Protein AF-A0A6I1KLF7-F1 (afdb_monomer_lite)

Radius of gyration: 25.77 Å; chains: 1; bounding box: 54×62×72 Å

Foldseek 3Di:
DPPPDDDDDDPVLVVVVVVVVVVCCCQAEVVVLVVLVVPDDVVVVVVQCVVQAPPVLCVLQVVQVHDSCLQADGLVSCLSFVLNVNNLCLLLLHDPPRCLDVVNVCVVSSCSNPPVDDDPVRSVCSHVVRNVSSVSSVVVCVVVDSVPDDSVVSRVSSVVSVVVVSVVVVVVVVQVVVLQVVVVVVCVVCVVQFPDDDSFKTWGADPVRWIWIWGADPPARIWIWTDPDVVDIDTDDGDHD

pLDDT: mean 93.37, std 6.17, range [48.59, 98.75]

Structure (mmCIF, N/CA/C/O backbone):
data_AF-A0A6I1KLF7-F1
#
_entry.id   AF-A0A6I1KLF7-F1
#
loop_
_atom_site.group_PDB
_atom_site.id
_atom_site.type_symbol
_atom_site.label_atom_id
_atom_site.label_alt_id
_atom_site.label_comp_id
_atom_site.label_asym_id
_atom_site.label_entity_id
_atom_site.label_seq_id
_atom_site.pdbx_PDB_ins_code
_atom_site.Cartn_x
_atom_site.Cartn_y
_atom_site.Cartn_z
_atom_site.occupancy
_atom_site.B_iso_or_equiv
_atom_site.auth_seq_id
_atom_site.auth_comp_id
_atom_site.auth_asym_id
_atom_site.auth_atom_id
_atom_site.pdbx_PDB_model_num
ATOM 1 N N . MET A 1 1 ? -4.576 -40.870 34.943 1.00 48.59 1 MET A N 1
ATOM 2 C CA . MET A 1 1 ? -3.654 -39.881 34.343 1.00 48.59 1 MET A CA 1
ATOM 3 C C . MET A 1 1 ? -4.417 -39.164 33.241 1.00 48.59 1 MET A C 1
ATOM 5 O O . MET A 1 1 ? -4.951 -39.857 32.389 1.00 48.59 1 MET A O 1
ATOM 9 N N . LYS A 1 2 ? -4.572 -37.832 33.290 1.00 53.81 2 LYS A N 1
ATOM 10 C CA . LYS A 1 2 ? -5.105 -37.084 32.138 1.00 53.81 2 LYS A CA 1
ATOM 11 C C . LYS A 1 2 ? -4.007 -37.070 31.080 1.00 53.81 2 LYS A C 1
ATOM 13 O O . LYS A 1 2 ? -2.934 -36.543 31.356 1.00 53.81 2 LYS A O 1
ATOM 18 N N . GLU A 1 3 ? -4.251 -37.691 29.933 1.00 60.44 3 GLU A N 1
ATOM 19 C CA . GLU A 1 3 ? -3.376 -37.538 28.774 1.00 60.44 3 GLU A CA 1
ATOM 20 C C . GLU A 1 3 ? -3.334 -36.057 28.402 1.00 60.44 3 GLU A C 1
ATOM 22 O O . GLU A 1 3 ? -4.361 -35.432 28.133 1.00 60.44 3 GLU A O 1
ATOM 27 N N . SER A 1 4 ? -2.141 -35.478 28.453 1.00 68.94 4 SER A N 1
ATOM 28 C CA . SER A 1 4 ? -1.880 -34.121 27.994 1.00 68.94 4 SER A CA 1
ATOM 29 C C . SER A 1 4 ? -1.997 -34.109 26.468 1.00 68.94 4 SER A C 1
ATOM 31 O O . SER A 1 4 ? -1.010 -34.309 25.765 1.00 68.94 4 SER A O 1
ATOM 33 N N . SER A 1 5 ? -3.208 -33.942 25.937 1.00 81.00 5 SER A N 1
ATOM 34 C CA . SER A 1 5 ? -3.414 -33.844 24.492 1.00 81.00 5 SER A CA 1
ATOM 35 C C . SER A 1 5 ? -2.797 -32.544 23.976 1.00 81.00 5 SER A C 1
ATOM 37 O O . SER A 1 5 ? -3.171 -31.457 24.426 1.00 81.00 5 SER A O 1
ATOM 39 N N . ILE A 1 6 ? -1.867 -32.646 23.027 1.00 87.25 6 ILE A N 1
ATOM 40 C CA . ILE A 1 6 ? -1.336 -31.485 22.307 1.00 87.25 6 ILE A CA 1
ATOM 41 C C . ILE A 1 6 ? -2.498 -30.834 21.546 1.00 87.25 6 ILE A C 1
ATOM 43 O O . ILE A 1 6 ? -3.145 -31.489 20.732 1.00 87.25 6 ILE A O 1
ATOM 47 N N . ASN A 1 7 ? -2.759 -29.553 21.814 1.00 88.62 7 ASN A N 1
ATOM 48 C CA . ASN A 1 7 ? -3.807 -28.780 21.152 1.00 88.62 7 ASN A CA 1
ATOM 49 C C . ASN A 1 7 ? -3.174 -27.666 20.309 1.00 88.62 7 ASN A C 1
ATOM 51 O O . ASN A 1 7 ? -2.597 -26.725 20.855 1.00 88.62 7 ASN A O 1
ATOM 55 N N . VAL A 1 8 ? -3.277 -27.783 18.986 1.00 89.38 8 VAL A N 1
ATOM 56 C CA . VAL A 1 8 ? -2.846 -26.746 18.041 1.00 89.38 8 VAL A CA 1
ATOM 57 C C . VAL A 1 8 ? -4.053 -25.849 17.734 1.00 89.38 8 VAL A C 1
ATOM 59 O O . VAL A 1 8 ? -5.095 -26.372 17.336 1.00 89.38 8 VAL A O 1
ATOM 62 N N . PRO A 1 9 ? -3.959 -24.518 17.915 1.00 89.94 9 PRO A N 1
ATOM 63 C CA . PRO A 1 9 ? -5.083 -23.617 17.675 1.00 89.94 9 PRO A CA 1
ATOM 64 C C . PRO A 1 9 ? -5.475 -23.562 16.190 1.00 89.94 9 PRO A C 1
ATOM 66 O O . PRO A 1 9 ? -4.657 -23.801 15.302 1.00 89.94 9 PRO A O 1
ATOM 69 N N . SER A 1 10 ? -6.730 -23.191 15.920 1.00 91.06 10 SER A N 1
ATOM 70 C CA . SER A 1 10 ? -7.233 -23.019 14.552 1.00 91.06 10 SER A CA 1
ATOM 71 C C . SER A 1 10 ? -6.443 -21.941 13.785 1.00 91.06 10 SER A C 1
ATOM 73 O O . SER A 1 10 ? -6.242 -20.844 14.317 1.00 91.06 10 SER A O 1
ATOM 75 N N . PRO A 1 11 ? -6.052 -22.181 12.517 1.00 93.56 11 PRO A N 1
ATOM 76 C CA . PRO A 1 11 ? -5.304 -21.228 11.699 1.00 93.56 11 PRO A CA 1
ATOM 77 C C . PRO A 1 11 ? -6.202 -20.158 11.045 1.00 93.56 11 PRO A C 1
ATOM 79 O O . PRO A 1 11 ? -5.896 -19.692 9.948 1.00 93.56 11 PRO A O 1
ATOM 82 N N . GLN A 1 12 ? -7.300 -19.746 11.694 1.00 91.06 12 GLN A N 1
ATOM 83 C CA . GLN A 1 12 ? -8.296 -18.827 11.117 1.00 91.06 12 GLN A CA 1
ATOM 84 C C . GLN A 1 12 ? -7.667 -17.539 10.566 1.00 91.06 12 GLN A C 1
ATOM 86 O O . GLN A 1 12 ? -8.005 -17.111 9.468 1.00 91.06 12 GLN A O 1
ATOM 91 N N . LEU A 1 13 ? -6.683 -16.975 11.274 1.00 87.94 13 LEU A N 1
ATOM 92 C CA . LEU A 1 13 ? -5.965 -15.784 10.815 1.00 87.94 13 LEU A CA 1
ATOM 93 C C . LEU A 1 13 ? -5.299 -15.994 9.446 1.00 87.94 13 LEU A C 1
ATOM 95 O O . LEU A 1 13 ? -5.347 -15.116 8.588 1.00 87.94 13 LEU A O 1
ATOM 99 N N . GLN A 1 14 ? -4.678 -17.156 9.238 1.00 92.31 14 GLN A N 1
ATOM 100 C CA . GLN A 1 14 ? -3.997 -17.467 7.985 1.00 92.31 14 GLN A CA 1
ATOM 101 C C . GLN A 1 14 ? -4.999 -17.707 6.847 1.00 92.31 14 GLN A C 1
ATOM 103 O O . GLN A 1 14 ? -4.740 -17.315 5.708 1.00 92.31 14 GLN A O 1
ATOM 108 N N . ILE A 1 15 ? -6.153 -18.305 7.158 1.00 91.62 15 ILE A N 1
ATOM 109 C CA . ILE A 1 15 ? -7.263 -18.474 6.212 1.00 91.62 15 ILE A CA 1
ATOM 110 C C . ILE A 1 15 ? -7.764 -17.098 5.755 1.00 91.62 15 ILE A C 1
ATOM 112 O O . ILE A 1 15 ? -7.816 -16.837 4.553 1.00 91.62 15 ILE A O 1
ATOM 116 N N . ASP A 1 16 ? -8.031 -16.186 6.689 1.00 89.50 16 ASP A N 1
ATOM 117 C CA . ASP A 1 16 ? -8.490 -14.829 6.374 1.00 89.50 16 ASP A CA 1
ATOM 118 C C . ASP A 1 16 ? -7.454 -14.062 5.535 1.00 89.50 16 ASP A C 1
ATOM 120 O O . ASP A 1 16 ? -7.804 -13.371 4.572 1.00 89.50 16 ASP A O 1
ATOM 124 N N . PHE A 1 17 ? -6.163 -14.222 5.849 1.00 93.25 17 PHE A N 1
ATOM 125 C CA . PHE A 1 17 ? -5.075 -13.626 5.071 1.00 93.25 17 PHE A CA 1
ATOM 126 C C . PHE A 1 17 ? -5.022 -14.158 3.644 1.00 93.25 17 PHE A C 1
ATOM 128 O O . PHE A 1 17 ? -4.764 -13.375 2.735 1.00 93.25 17 PHE A O 1
ATOM 135 N N . SER A 1 18 ? -5.303 -15.444 3.420 1.00 93.19 18 SER A N 1
ATOM 136 C CA . SER A 1 18 ? -5.314 -16.016 2.069 1.00 93.19 18 SER A CA 1
ATOM 137 C C . SER A 1 18 ? -6.371 -15.360 1.169 1.00 93.19 18 SER A C 1
ATOM 139 O O . SER A 1 18 ? -6.065 -14.972 0.039 1.00 93.19 18 SER A O 1
ATOM 141 N N . PHE A 1 19 ? -7.581 -15.128 1.690 1.00 91.44 19 PHE A N 1
ATOM 142 C CA . PHE A 1 19 ? -8.652 -14.451 0.953 1.00 91.44 19 PHE A CA 1
ATOM 143 C C . PHE A 1 19 ? -8.350 -12.968 0.721 1.00 91.44 19 PHE A C 1
ATOM 145 O O . PHE A 1 19 ? -8.632 -12.430 -0.353 1.00 91.44 19 PHE A O 1
ATOM 152 N N . ALA A 1 20 ? -7.773 -12.295 1.719 1.00 91.31 20 ALA A N 1
ATOM 153 C CA . ALA A 1 20 ? -7.364 -10.902 1.580 1.00 91.31 20 ALA A CA 1
ATOM 154 C C . ALA A 1 20 ? -6.232 -10.752 0.551 1.00 91.31 20 ALA A C 1
ATOM 156 O O . ALA A 1 20 ? -6.278 -9.858 -0.293 1.00 91.31 20 ALA A O 1
ATOM 157 N N . LEU A 1 21 ? -5.247 -11.654 0.577 1.00 92.62 21 LEU A N 1
ATOM 158 C CA . LEU A 1 21 ? -4.121 -11.652 -0.350 1.00 92.62 21 LEU A CA 1
ATOM 159 C C . LEU A 1 21 ? -4.576 -11.870 -1.796 1.00 92.62 21 LEU A C 1
ATOM 161 O O . LEU A 1 21 ? -4.106 -11.155 -2.676 1.00 92.62 21 LEU A O 1
ATOM 165 N N . ALA A 1 22 ? -5.515 -12.788 -2.043 1.00 91.88 22 ALA A N 1
ATOM 166 C CA . ALA A 1 22 ? -6.071 -13.008 -3.380 1.00 91.88 22 ALA A CA 1
ATOM 167 C C . ALA A 1 22 ? -6.686 -11.722 -3.969 1.00 91.88 22 ALA A C 1
ATOM 169 O O . AL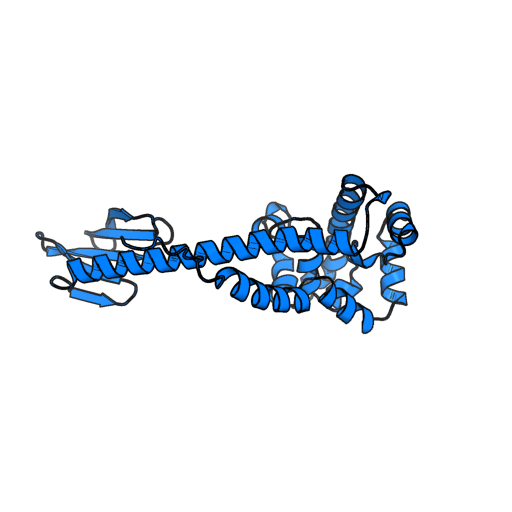A A 1 22 ? -6.424 -11.368 -5.118 1.00 91.88 22 ALA A O 1
ATOM 170 N N . GLN A 1 23 ? -7.438 -10.971 -3.158 1.00 91.62 23 GLN A N 1
ATOM 171 C CA . GLN A 1 23 ? -8.001 -9.684 -3.577 1.00 91.62 23 GLN A CA 1
ATOM 172 C C . GLN A 1 23 ? -6.911 -8.634 -3.815 1.00 91.62 23 GLN A C 1
ATOM 174 O O . GLN A 1 23 ? -6.912 -7.967 -4.850 1.00 91.62 23 GLN A O 1
ATOM 179 N N . ILE A 1 24 ? -5.951 -8.508 -2.893 1.00 92.94 24 ILE A N 1
ATOM 180 C CA . ILE A 1 24 ? -4.841 -7.554 -3.021 1.00 92.94 24 ILE A CA 1
ATOM 181 C C . ILE A 1 24 ? -4.019 -7.841 -4.281 1.00 92.94 24 ILE A C 1
ATOM 183 O O . ILE A 1 24 ? -3.657 -6.895 -4.979 1.00 92.94 24 ILE A O 1
ATOM 187 N N . ARG A 1 25 ? -3.788 -9.116 -4.614 1.00 93.69 25 ARG A N 1
ATOM 188 C CA . ARG A 1 25 ? -3.087 -9.522 -5.836 1.00 93.69 25 ARG A CA 1
ATOM 189 C C . ARG A 1 25 ? -3.743 -8.976 -7.096 1.00 93.69 25 ARG A C 1
ATOM 191 O O . ARG A 1 25 ? -3.078 -8.307 -7.883 1.00 93.69 25 ARG A O 1
ATOM 198 N N . SER A 1 26 ? -5.054 -9.171 -7.217 1.00 92.38 26 SER A N 1
ATOM 199 C CA . SER A 1 26 ? -5.831 -8.724 -8.380 1.00 92.38 26 SER A CA 1
ATOM 200 C C . SER A 1 26 ? -5.910 -7.203 -8.558 1.00 92.38 26 SER A C 1
ATOM 202 O O . SER A 1 26 ? -6.167 -6.734 -9.663 1.00 92.38 26 SER A O 1
ATOM 204 N N . LEU A 1 27 ? -5.693 -6.422 -7.493 1.00 89.69 27 LEU A N 1
ATOM 205 C CA . LEU A 1 27 ? -5.869 -4.965 -7.518 1.00 89.69 27 LEU A CA 1
ATOM 206 C C . LEU A 1 27 ? -4.557 -4.179 -7.456 1.00 89.69 27 LEU A C 1
ATOM 208 O O . LEU A 1 27 ? -4.485 -3.075 -7.994 1.00 89.69 27 LEU A O 1
ATOM 212 N N . TYR A 1 28 ? -3.550 -4.707 -6.760 1.00 90.88 28 TYR A N 1
ATOM 213 C CA . TYR A 1 28 ? -2.414 -3.914 -6.291 1.00 90.88 28 TYR A CA 1
ATOM 214 C C . TYR A 1 28 ? -1.057 -4.614 -6.389 1.00 90.88 28 TYR A C 1
ATOM 216 O O . TYR A 1 28 ? -0.085 -4.036 -5.912 1.00 90.88 28 TYR A O 1
ATOM 224 N N . LEU A 1 29 ? -0.965 -5.830 -6.934 1.00 94.88 29 LEU A N 1
ATOM 225 C CA . LEU A 1 29 ? 0.313 -6.544 -7.087 1.00 94.88 29 LEU A CA 1
ATOM 226 C C . LEU A 1 29 ? 0.612 -6.846 -8.561 1.00 94.88 29 LEU A C 1
ATOM 228 O O . LEU A 1 29 ? -0.041 -6.305 -9.456 1.00 94.88 29 LEU A O 1
ATOM 232 N N . GLN A 1 30 ? 1.621 -7.682 -8.817 1.00 96.00 30 GLN A N 1
ATOM 233 C CA . GLN A 1 30 ? 2.081 -7.974 -10.174 1.00 96.00 30 GLN A CA 1
ATOM 234 C C . GLN A 1 30 ? 0.976 -8.535 -11.078 1.00 96.00 30 GLN A C 1
ATOM 236 O O . GLN A 1 30 ? 0.937 -8.185 -12.252 1.00 96.00 30 GLN A O 1
ATOM 241 N N . ASP A 1 31 ? 0.044 -9.329 -10.544 1.00 96.00 31 ASP A N 1
ATOM 242 C CA . ASP A 1 31 ? -1.087 -9.865 -11.316 1.00 96.00 31 ASP A CA 1
ATOM 243 C C . ASP A 1 31 ? -1.933 -8.735 -11.927 1.00 96.00 31 ASP A C 1
ATOM 245 O O . ASP A 1 31 ? -2.261 -8.766 -13.114 1.00 96.00 31 ASP A O 1
ATOM 249 N N . ALA A 1 32 ? -2.218 -7.691 -11.140 1.00 96.75 32 ALA A N 1
ATOM 250 C CA . ALA A 1 32 ? -2.920 -6.501 -11.610 1.00 96.75 32 ALA A CA 1
ATOM 251 C C . ALA A 1 32 ? -2.114 -5.754 -12.681 1.00 96.75 32 ALA A C 1
ATOM 253 O O . ALA A 1 32 ? -2.681 -5.286 -13.671 1.00 96.75 32 ALA A O 1
ATOM 254 N N . LEU A 1 33 ? -0.793 -5.642 -12.499 1.00 98.00 33 LEU A N 1
ATOM 255 C CA . LEU A 1 33 ? 0.091 -4.996 -13.468 1.00 98.00 33 LEU A CA 1
ATOM 256 C C . LEU A 1 33 ? 0.093 -5.759 -14.797 1.00 98.00 33 LEU A C 1
ATOM 258 O O . LEU A 1 33 ? -0.116 -5.145 -15.838 1.00 98.00 33 LEU A O 1
ATOM 262 N N . PHE A 1 34 ? 0.262 -7.082 -14.778 1.00 97.12 34 PHE A N 1
ATOM 263 C CA . PHE A 1 34 ? 0.286 -7.890 -15.998 1.00 97.12 34 PHE A CA 1
ATOM 264 C C . PHE A 1 34 ? -1.040 -7.842 -16.749 1.00 97.12 34 PHE A C 1
ATOM 266 O O . PHE A 1 34 ? -1.030 -7.572 -17.947 1.00 97.12 34 PHE A O 1
ATOM 273 N N . ALA A 1 35 ? -2.167 -7.998 -16.047 1.00 97.56 35 ALA A N 1
ATOM 274 C CA . ALA A 1 35 ? -3.491 -7.878 -16.657 1.00 97.56 35 ALA A CA 1
ATOM 275 C C . ALA A 1 35 ? -3.724 -6.481 -17.261 1.00 97.56 35 ALA A C 1
ATOM 277 O O . ALA A 1 35 ? -4.359 -6.337 -18.303 1.00 97.56 35 ALA A O 1
ATOM 278 N N . THR A 1 36 ? -3.178 -5.436 -16.630 1.00 97.88 36 THR A N 1
ATOM 279 C CA . THR A 1 36 ? -3.237 -4.069 -17.164 1.00 97.88 36 THR A CA 1
ATOM 280 C C . THR A 1 36 ? -2.436 -3.969 -18.462 1.00 97.88 36 THR A C 1
ATOM 282 O O . THR A 1 36 ? -2.980 -3.546 -19.481 1.00 97.88 36 THR A O 1
ATOM 285 N N . ILE A 1 37 ? -1.172 -4.400 -18.441 1.00 97.19 37 ILE A N 1
ATOM 286 C CA . ILE A 1 37 ? -0.245 -4.317 -19.578 1.00 97.19 37 ILE A CA 1
ATOM 287 C C . ILE A 1 37 ? -0.718 -5.149 -20.775 1.00 97.19 37 ILE A C 1
ATOM 289 O O . ILE A 1 37 ? -0.567 -4.699 -21.907 1.00 97.19 37 ILE A O 1
ATOM 293 N N . GLU A 1 38 ? -1.345 -6.306 -20.546 1.00 97.12 38 GLU A N 1
ATOM 294 C CA . GLU A 1 38 ? -1.915 -7.162 -21.599 1.00 97.12 38 GLU A CA 1
ATOM 295 C C . GLU A 1 38 ? -2.908 -6.414 -22.505 1.00 97.12 38 GLU A C 1
ATOM 297 O O . GLU A 1 38 ? -3.008 -6.696 -23.697 1.00 97.12 38 GLU A O 1
ATOM 302 N N . THR A 1 39 ? -3.613 -5.421 -21.957 1.00 96.81 39 THR A N 1
ATOM 303 C CA . THR A 1 39 ? -4.631 -4.642 -22.683 1.00 96.81 39 THR A CA 1
ATOM 304 C C . THR A 1 39 ? -4.113 -3.327 -23.272 1.00 96.81 39 THR A C 1
ATOM 306 O O . THR A 1 39 ? -4.878 -2.592 -23.898 1.00 96.81 39 THR A O 1
ATOM 309 N N . MET A 1 40 ? -2.837 -2.997 -23.058 1.00 97.56 40 MET A N 1
ATOM 310 C CA . MET A 1 40 ? -2.249 -1.714 -23.444 1.00 97.56 40 MET A CA 1
ATOM 311 C C . MET A 1 40 ? -1.407 -1.808 -24.720 1.00 97.56 40 MET A C 1
ATOM 313 O O . MET A 1 40 ? -0.869 -2.854 -25.072 1.00 97.56 40 MET A O 1
ATOM 317 N N . ASP A 1 41 ? -1.223 -0.667 -25.388 1.00 96.94 41 ASP A N 1
ATOM 318 C CA . ASP A 1 41 ? -0.229 -0.537 -26.454 1.00 96.94 41 ASP A CA 1
ATOM 319 C C . ASP A 1 41 ? 1.186 -0.454 -25.857 1.00 96.94 41 ASP A C 1
ATOM 321 O O . ASP A 1 41 ? 1.599 0.573 -25.303 1.00 96.94 41 ASP A O 1
ATOM 325 N N . LEU A 1 42 ? 1.948 -1.541 -26.003 1.00 96.12 42 LEU A N 1
ATOM 326 C CA . LEU A 1 42 ? 3.325 -1.640 -25.514 1.00 96.12 42 LEU A CA 1
ATOM 327 C C . LEU A 1 42 ? 4.246 -0.570 -26.118 1.00 96.12 42 LEU A C 1
ATOM 329 O O . LEU A 1 42 ? 5.168 -0.116 -25.445 1.00 96.12 42 LEU A O 1
ATOM 333 N N . ALA A 1 43 ? 3.973 -0.086 -27.335 1.00 97.69 43 ALA A N 1
ATOM 334 C CA . ALA A 1 43 ? 4.778 0.965 -27.954 1.00 97.69 43 ALA A CA 1
ATOM 335 C C . ALA A 1 43 ? 4.626 2.326 -27.248 1.00 97.69 43 ALA A C 1
ATOM 337 O O . ALA A 1 43 ? 5.492 3.201 -27.382 1.00 97.69 43 ALA A O 1
ATOM 338 N N . ILE A 1 44 ? 3.532 2.545 -26.510 1.00 97.69 44 ILE A N 1
ATOM 339 C CA . ILE A 1 44 ? 3.364 3.726 -25.652 1.00 97.69 44 ILE A CA 1
ATOM 340 C C . ILE A 1 44 ? 4.170 3.539 -24.366 1.00 97.69 44 ILE A C 1
ATOM 342 O O . ILE A 1 44 ? 4.971 4.411 -24.024 1.00 97.69 44 ILE A O 1
ATOM 346 N N . VAL A 1 45 ? 4.011 2.389 -23.705 1.00 98.00 45 VAL A N 1
ATOM 347 C CA . VAL A 1 45 ? 4.697 2.065 -22.444 1.00 98.00 45 VAL A CA 1
ATOM 348 C C . VAL A 1 45 ? 6.215 2.117 -22.623 1.00 98.00 45 VAL A C 1
ATOM 350 O O . VAL A 1 45 ? 6.904 2.838 -21.898 1.00 98.00 45 VAL A O 1
ATOM 353 N N . ASP A 1 46 ? 6.741 1.442 -23.646 1.00 98.00 46 ASP A N 1
ATOM 354 C CA . ASP A 1 46 ? 8.178 1.380 -23.918 1.00 98.00 46 ASP A CA 1
ATOM 355 C C . ASP A 1 46 ? 8.753 2.773 -24.228 1.00 98.00 46 ASP A C 1
ATOM 357 O O . ASP A 1 46 ? 9.864 3.111 -23.810 1.00 98.00 46 ASP A O 1
ATOM 361 N N . ARG A 1 47 ? 7.992 3.630 -24.920 1.00 98.44 47 ARG A N 1
ATOM 362 C CA . ARG A 1 47 ? 8.400 5.012 -25.214 1.00 98.44 47 ARG A CA 1
ATOM 363 C C . ARG A 1 47 ? 8.488 5.858 -23.951 1.00 98.44 47 ARG A C 1
ATOM 365 O O . ARG A 1 47 ? 9.444 6.618 -23.799 1.00 98.44 47 ARG A O 1
ATOM 372 N N . GLU A 1 48 ? 7.508 5.748 -23.057 1.00 98.25 48 GLU A N 1
ATOM 373 C CA . GLU A 1 48 ? 7.519 6.466 -21.782 1.00 98.25 48 GLU A CA 1
ATOM 374 C C . GLU A 1 48 ? 8.651 5.979 -20.872 1.00 98.25 48 GLU A C 1
ATOM 376 O O . GLU A 1 48 ? 9.366 6.810 -20.308 1.00 98.25 48 GLU A O 1
ATOM 381 N N . LEU A 1 49 ? 8.884 4.663 -20.802 1.00 98.44 49 LEU A N 1
ATOM 382 C CA . LEU A 1 49 ? 10.017 4.086 -20.074 1.00 98.44 49 LEU A CA 1
ATOM 383 C C . LEU A 1 49 ? 11.344 4.658 -20.586 1.00 98.44 49 LEU A C 1
ATOM 385 O O . LEU A 1 49 ? 12.115 5.211 -19.805 1.00 98.44 49 LEU A O 1
ATOM 389 N N . ASN A 1 50 ? 11.581 4.618 -21.900 1.00 97.81 50 ASN A N 1
ATOM 390 C CA . ASN A 1 50 ? 12.804 5.155 -22.508 1.00 97.81 50 ASN A CA 1
ATOM 391 C C . ASN A 1 50 ? 12.967 6.672 -22.322 1.00 97.81 50 ASN A C 1
ATOM 393 O O . ASN A 1 50 ? 14.092 7.176 -22.306 1.00 97.81 50 ASN A O 1
ATOM 397 N N . LYS A 1 51 ? 11.858 7.409 -22.203 1.00 97.44 51 LYS A N 1
ATOM 398 C CA . LYS A 1 51 ? 11.861 8.861 -21.991 1.00 97.44 51 LYS A CA 1
ATOM 399 C C . LYS A 1 51 ? 12.178 9.241 -20.545 1.00 97.44 51 LYS A C 1
ATOM 401 O O . LYS A 1 51 ? 12.814 10.270 -20.325 1.00 97.44 51 LYS A O 1
ATOM 406 N N . HIS A 1 52 ? 11.689 8.473 -19.574 1.00 96.00 52 HIS A N 1
ATOM 407 C CA . HIS A 1 52 ? 11.682 8.881 -18.168 1.00 96.00 52 HIS A CA 1
ATOM 408 C C . HIS A 1 52 ? 12.673 8.122 -17.284 1.00 96.00 52 HIS A C 1
ATOM 410 O O . HIS A 1 52 ? 13.142 8.687 -16.297 1.00 96.00 52 HIS A O 1
ATOM 416 N N . VAL A 1 53 ? 13.006 6.876 -17.619 1.00 98.19 53 VAL A N 1
ATOM 417 C CA . VAL A 1 53 ? 13.852 6.019 -16.783 1.00 98.19 53 VAL A CA 1
ATOM 418 C C . VAL A 1 53 ? 15.315 6.119 -17.228 1.00 98.19 53 VAL A C 1
ATOM 420 O O . VAL A 1 53 ? 15.601 6.057 -18.428 1.00 98.19 53 VAL A O 1
ATOM 423 N N . PRO A 1 54 ? 16.282 6.235 -16.297 1.00 97.75 54 PRO A N 1
ATOM 424 C CA . PRO A 1 54 ? 17.695 6.183 -16.646 1.00 97.75 54 PRO A CA 1
ATOM 425 C C . PRO A 1 54 ? 18.042 4.898 -17.409 1.00 97.75 54 PRO A C 1
ATOM 427 O O . PRO A 1 54 ? 17.756 3.791 -16.951 1.00 97.75 54 PRO A O 1
ATOM 430 N N . LYS A 1 55 ? 18.743 5.029 -18.543 1.00 97.62 55 LYS A N 1
ATOM 431 C CA . LYS A 1 55 ? 19.130 3.882 -19.390 1.00 97.62 55 LYS A CA 1
ATOM 432 C C . LYS A 1 55 ? 19.872 2.788 -18.618 1.00 97.62 55 LYS A C 1
ATOM 434 O O . LYS A 1 55 ? 19.658 1.612 -18.883 1.00 97.62 55 LYS A O 1
ATOM 439 N N . LYS A 1 56 ? 20.707 3.164 -17.638 1.00 96.94 56 LYS A N 1
ATOM 440 C CA . LYS A 1 56 ? 21.413 2.207 -16.767 1.00 96.94 56 LYS A CA 1
ATOM 441 C C . LYS A 1 56 ? 20.448 1.270 -16.027 1.00 96.94 56 LYS A C 1
ATOM 443 O O . LYS A 1 56 ? 20.710 0.077 -15.950 1.00 96.94 56 LYS A O 1
ATOM 448 N N . CYS A 1 57 ? 19.321 1.794 -15.548 1.00 97.69 57 CYS A N 1
ATOM 449 C CA . CYS A 1 57 ? 18.325 1.044 -14.794 1.00 97.69 57 CYS A CA 1
ATOM 450 C C . CYS A 1 57 ? 17.508 0.131 -15.715 1.00 97.69 57 CYS A C 1
ATOM 452 O O . CYS A 1 57 ? 17.298 -1.033 -15.390 1.00 97.69 57 CYS A O 1
ATOM 454 N N . LEU A 1 58 ? 17.117 0.625 -16.897 1.00 98.12 58 LEU A N 1
ATOM 455 C CA . LEU A 1 58 ? 16.447 -0.204 -17.906 1.00 98.12 58 LEU A CA 1
ATOM 456 C C . LEU A 1 58 ? 17.344 -1.353 -18.380 1.00 98.12 58 LEU A C 1
ATOM 458 O O . LEU A 1 58 ? 16.891 -2.489 -18.452 1.00 98.12 58 LEU A O 1
ATOM 462 N N . ASN A 1 59 ? 18.625 -1.080 -18.637 1.00 97.25 59 ASN A N 1
ATOM 463 C CA . ASN A 1 59 ? 19.590 -2.109 -19.025 1.00 97.25 59 ASN A CA 1
ATOM 464 C C . ASN A 1 59 ? 19.809 -3.140 -17.911 1.00 97.25 59 ASN A C 1
ATOM 466 O O . ASN A 1 59 ? 19.958 -4.325 -18.205 1.00 97.25 59 ASN A O 1
ATOM 470 N N . ALA A 1 60 ? 19.814 -2.706 -16.645 1.00 96.25 60 ALA A N 1
ATOM 471 C CA . ALA A 1 60 ? 19.904 -3.608 -15.505 1.00 96.25 60 ALA A CA 1
ATOM 472 C C . ALA A 1 60 ? 18.711 -4.572 -15.466 1.00 96.25 60 ALA A C 1
ATOM 474 O O . ALA A 1 60 ? 18.922 -5.772 -15.376 1.00 96.25 60 ALA A O 1
ATOM 475 N N . LEU A 1 61 ? 17.476 -4.091 -15.637 1.00 97.62 61 LEU A N 1
ATOM 476 C CA . LEU A 1 61 ? 16.305 -4.974 -15.716 1.00 97.62 61 LEU A CA 1
ATOM 477 C C . LEU A 1 61 ? 16.346 -5.886 -16.953 1.00 97.62 61 LEU A C 1
ATOM 479 O O . LEU A 1 61 ? 16.133 -7.094 -16.843 1.00 97.62 61 LEU A O 1
ATOM 483 N N . ALA A 1 62 ? 16.696 -5.335 -18.117 1.00 97.00 62 ALA A N 1
ATOM 484 C CA . ALA A 1 62 ? 16.761 -6.081 -19.370 1.00 97.00 62 ALA A CA 1
ATOM 485 C C . ALA A 1 62 ? 17.798 -7.217 -19.332 1.00 97.00 62 ALA A C 1
ATOM 487 O O . ALA A 1 62 ? 17.546 -8.287 -19.885 1.00 97.00 62 ALA A O 1
ATOM 488 N N . ARG A 1 63 ? 18.929 -7.034 -18.631 1.00 96.38 63 ARG A N 1
ATOM 489 C CA . ARG A 1 63 ? 19.934 -8.092 -18.407 1.00 96.38 63 ARG A CA 1
ATOM 490 C C . ARG A 1 63 ? 19.340 -9.328 -17.721 1.00 96.38 63 ARG A C 1
ATOM 492 O O . ARG A 1 63 ? 19.818 -10.432 -17.963 1.00 96.38 63 ARG A O 1
ATOM 499 N N . HIS A 1 64 ? 18.301 -9.147 -16.910 1.00 96.00 64 HIS A N 1
ATOM 500 C CA . HIS A 1 64 ? 17.580 -10.215 -16.217 1.00 96.00 64 HIS A CA 1
ATOM 501 C C . HIS A 1 64 ? 16.297 -10.647 -16.953 1.00 96.00 64 HIS A C 1
ATOM 503 O O . HIS A 1 64 ? 15.498 -11.402 -16.405 1.00 96.00 64 HIS A O 1
ATOM 509 N N . GLY A 1 65 ? 16.073 -10.173 -18.185 1.00 96.69 65 GLY A N 1
ATOM 510 C CA . GLY A 1 65 ? 14.853 -10.451 -18.951 1.00 96.69 65 GLY A CA 1
ATOM 511 C C . GLY A 1 65 ? 13.597 -9.784 -18.379 1.00 96.69 65 GLY A C 1
ATOM 512 O O . GLY A 1 65 ? 12.484 -10.198 -18.699 1.00 96.69 65 GLY A O 1
ATOM 513 N N . LEU A 1 66 ? 13.756 -8.769 -17.524 1.00 97.50 66 LEU A N 1
ATOM 514 C CA . LEU A 1 66 ? 12.651 -8.081 -16.864 1.00 97.50 66 LEU A CA 1
ATOM 515 C C . LEU A 1 66 ? 12.195 -6.865 -17.673 1.00 97.50 66 LEU A C 1
ATOM 517 O O . LEU A 1 66 ? 13.007 -6.097 -18.194 1.00 97.50 66 LEU A O 1
ATOM 521 N N . ARG A 1 67 ? 10.875 -6.667 -17.731 1.00 96.31 67 ARG A N 1
ATOM 522 C CA . ARG A 1 67 ? 10.267 -5.464 -18.307 1.00 96.31 67 ARG A CA 1
ATOM 523 C C . ARG A 1 67 ? 10.371 -4.284 -17.335 1.00 96.31 67 ARG A C 1
ATOM 525 O O . ARG A 1 67 ? 10.344 -4.470 -16.120 1.00 96.31 67 ARG A O 1
ATOM 532 N N . GLY A 1 68 ? 10.506 -3.069 -17.868 1.00 97.69 68 GLY A N 1
ATOM 533 C CA . GLY A 1 68 ? 10.792 -1.868 -17.075 1.00 97.69 68 GLY A CA 1
ATOM 534 C C . GLY A 1 68 ? 9.673 -1.485 -16.106 1.00 97.69 68 GLY A C 1
ATOM 535 O O . GLY A 1 68 ? 9.942 -1.096 -14.971 1.00 97.69 68 GLY A O 1
ATOM 536 N N . GLU A 1 69 ? 8.421 -1.657 -16.521 1.00 98.00 69 GLU A N 1
ATOM 537 C CA . GLU A 1 69 ? 7.228 -1.333 -15.735 1.00 98.00 69 GLU A CA 1
ATOM 538 C C . GLU A 1 69 ? 7.039 -2.216 -14.495 1.00 98.00 69 GLU A C 1
ATOM 540 O O . GLU A 1 69 ? 6.250 -1.875 -13.621 1.00 98.00 69 GLU A O 1
ATOM 545 N N . LEU A 1 70 ? 7.784 -3.322 -14.365 1.00 98.00 70 LEU A N 1
ATOM 546 C CA . LEU A 1 70 ? 7.820 -4.086 -13.115 1.00 98.00 70 LEU A CA 1
ATOM 547 C C . LEU A 1 70 ? 8.339 -3.245 -11.949 1.00 98.00 70 LEU A C 1
ATOM 549 O O . LEU A 1 70 ? 7.961 -3.491 -10.809 1.00 98.00 70 LEU A O 1
ATOM 553 N N . LEU A 1 71 ? 9.200 -2.270 -12.221 1.00 98.31 71 LEU A N 1
ATOM 554 C CA . LEU A 1 71 ? 9.814 -1.435 -11.195 1.00 98.31 71 LEU A CA 1
ATOM 555 C C . LEU A 1 71 ? 9.485 0.048 -11.382 1.00 98.31 71 LEU A C 1
ATOM 557 O O . LEU A 1 71 ? 9.342 0.770 -10.401 1.00 98.31 71 LEU A O 1
ATOM 561 N N . PHE A 1 72 ? 9.355 0.512 -12.624 1.00 98.62 72 PHE A N 1
ATOM 562 C CA . PHE A 1 72 ? 9.250 1.932 -12.937 1.00 98.62 72 PHE A CA 1
ATOM 563 C C . PHE A 1 72 ? 7.837 2.318 -13.392 1.00 98.62 72 PHE A C 1
ATOM 565 O O . PHE A 1 72 ? 7.413 1.890 -14.467 1.00 98.62 72 PHE A O 1
ATOM 572 N N . PRO A 1 73 ? 7.113 3.170 -12.643 1.00 98.19 73 PRO A N 1
ATOM 573 C CA . PRO A 1 73 ? 5.809 3.648 -13.080 1.00 98.19 73 PRO A CA 1
ATOM 574 C C . PRO A 1 73 ? 5.940 4.596 -14.265 1.00 98.19 73 PRO A C 1
ATOM 576 O O . PRO A 1 73 ? 6.791 5.487 -14.276 1.00 98.19 73 PRO A O 1
ATOM 579 N N . VAL A 1 74 ? 5.025 4.465 -15.222 1.00 97.94 74 VAL A N 1
ATOM 580 C CA . VAL A 1 74 ? 4.880 5.405 -16.335 1.00 97.94 74 VAL A CA 1
ATOM 581 C C . VAL A 1 74 ? 3.463 5.982 -16.399 1.00 97.94 74 VAL A C 1
ATOM 583 O O . VAL A 1 74 ? 2.514 5.315 -15.965 1.00 97.94 74 VAL A O 1
ATOM 586 N N . PRO A 1 75 ? 3.292 7.219 -16.912 1.00 97.94 75 PRO A N 1
ATOM 587 C CA . PRO A 1 75 ? 2.004 7.906 -16.892 1.00 97.94 75 PRO A CA 1
ATOM 588 C C . PRO A 1 75 ? 0.868 7.123 -17.548 1.00 97.94 75 PRO A C 1
ATOM 590 O O . PRO A 1 75 ? -0.223 7.085 -16.985 1.00 97.94 75 PRO A O 1
ATOM 593 N N . SER A 1 76 ? 1.111 6.480 -18.693 1.00 97.88 76 SER A N 1
ATOM 594 C CA . SER A 1 76 ? 0.092 5.700 -19.406 1.00 97.88 76 SER A CA 1
ATOM 595 C C . SER A 1 76 ? -0.445 4.539 -18.569 1.00 97.88 76 SER A C 1
ATOM 597 O O . SER A 1 76 ? -1.655 4.330 -18.529 1.00 97.88 76 SER A O 1
ATOM 599 N N . VAL A 1 77 ? 0.424 3.837 -17.836 1.00 98.25 77 VAL A N 1
ATOM 600 C CA . VAL A 1 77 ? 0.040 2.699 -16.986 1.00 98.25 77 VAL A CA 1
ATOM 601 C C . VAL A 1 77 ? -0.809 3.167 -15.807 1.00 98.25 77 VAL A C 1
ATOM 603 O O . VAL A 1 77 ? -1.867 2.599 -15.549 1.00 98.25 77 VAL A O 1
ATOM 606 N N . LEU A 1 78 ? -0.395 4.236 -15.119 1.00 98.19 78 LEU A N 1
ATOM 607 C CA . LEU A 1 78 ? -1.164 4.786 -13.995 1.00 98.19 78 LEU A CA 1
ATOM 608 C C . LEU A 1 78 ? -2.450 5.501 -14.433 1.00 98.19 78 LEU A C 1
ATOM 610 O O . LEU A 1 78 ? -3.394 5.581 -13.653 1.00 98.19 78 LEU A O 1
ATOM 614 N N . ALA A 1 79 ? -2.507 6.028 -15.657 1.00 97.75 79 ALA A N 1
ATOM 615 C CA . ALA A 1 79 ? -3.739 6.571 -16.219 1.00 97.75 79 ALA A CA 1
ATOM 616 C C . ALA A 1 79 ? -4.735 5.457 -16.576 1.00 97.75 79 ALA A C 1
ATOM 618 O O . ALA A 1 79 ? -5.930 5.620 -16.334 1.00 97.75 79 ALA A O 1
ATOM 619 N N . HIS A 1 80 ? -4.246 4.337 -17.122 1.00 97.94 80 HIS A N 1
ATOM 620 C CA . HIS A 1 80 ? -5.071 3.189 -17.513 1.00 97.94 80 HIS A CA 1
ATOM 621 C C . HIS A 1 80 ? -5.583 2.406 -16.302 1.00 97.94 80 HIS A C 1
ATOM 623 O O . HIS A 1 80 ? -6.764 2.075 -16.230 1.00 97.94 80 HIS A O 1
ATOM 629 N N . ASN A 1 81 ? -4.720 2.169 -15.310 1.00 98.19 81 ASN A N 1
ATOM 630 C CA . ASN A 1 81 ? -5.100 1.559 -14.041 1.00 98.19 81 ASN A CA 1
ATOM 631 C C . ASN A 1 81 ? -4.530 2.353 -12.850 1.00 98.19 81 ASN A C 1
ATOM 633 O O . ASN A 1 81 ? -3.428 2.065 -12.366 1.00 98.19 81 ASN A O 1
ATOM 637 N N . PRO A 1 82 ? -5.299 3.320 -12.312 1.00 98.06 82 PRO A N 1
ATOM 638 C CA . PRO A 1 82 ? -4.850 4.162 -11.205 1.00 98.06 82 PRO A CA 1
ATOM 639 C C . PRO A 1 82 ? -4.524 3.391 -9.919 1.00 98.06 82 PRO A C 1
ATOM 641 O O . PRO A 1 82 ? -3.704 3.849 -9.119 1.00 98.06 82 PRO A O 1
ATOM 644 N N . ARG A 1 83 ? -5.101 2.195 -9.728 1.00 98.25 83 ARG A N 1
ATOM 645 C CA . ARG A 1 83 ? -4.842 1.371 -8.537 1.00 98.25 83 ARG A CA 1
ATOM 646 C C . ARG A 1 83 ? -3.403 0.872 -8.467 1.00 98.25 83 ARG A C 1
ATOM 648 O O . ARG A 1 83 ? -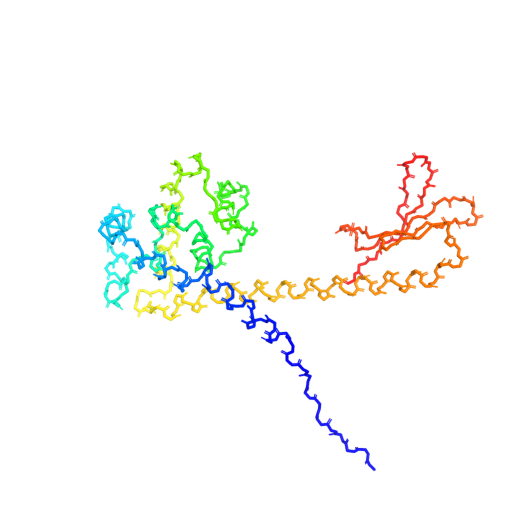2.903 0.648 -7.365 1.00 98.25 83 ARG A O 1
ATOM 655 N N . LEU A 1 84 ? -2.699 0.797 -9.600 1.00 98.50 84 LEU A N 1
ATOM 656 C CA . LEU A 1 84 ? -1.288 0.410 -9.641 1.00 98.50 84 LEU A CA 1
ATOM 657 C C . LEU A 1 84 ? -0.364 1.394 -8.916 1.00 98.50 84 LEU A C 1
ATOM 659 O O . LEU A 1 84 ? 0.758 1.023 -8.591 1.00 98.50 84 LEU A O 1
ATOM 663 N N . LEU A 1 85 ? -0.824 2.592 -8.538 1.00 98.31 85 LEU A N 1
ATOM 664 C CA . LEU A 1 85 ? -0.083 3.423 -7.582 1.00 98.31 85 LEU A CA 1
ATOM 665 C C . LEU A 1 85 ? 0.215 2.655 -6.282 1.00 98.31 85 LEU A C 1
ATOM 667 O O . LEU A 1 85 ? 1.313 2.742 -5.731 1.00 98.31 85 LEU A O 1
ATOM 671 N N . GLY A 1 86 ? -0.740 1.834 -5.843 1.00 97.19 86 GLY A N 1
ATOM 672 C CA . GLY A 1 86 ? -0.568 0.957 -4.699 1.00 97.19 86 GLY A CA 1
ATOM 673 C C . GLY A 1 86 ? 0.478 -0.139 -4.914 1.00 97.19 86 GLY A C 1
ATOM 674 O O . GLY A 1 86 ? 1.104 -0.546 -3.935 1.00 97.19 86 GLY A O 1
ATOM 675 N N . TYR A 1 87 ? 0.680 -0.613 -6.146 1.00 98.25 87 TYR A N 1
ATOM 676 C CA . TYR A 1 87 ? 1.738 -1.576 -6.463 1.00 98.25 87 TYR A CA 1
ATOM 677 C C . TYR A 1 87 ? 3.113 -0.957 -6.222 1.00 98.25 87 TYR A C 1
ATOM 679 O O . TYR A 1 87 ? 3.863 -1.432 -5.370 1.00 98.25 87 TYR A O 1
ATOM 687 N N . TYR A 1 88 ? 3.399 0.165 -6.886 1.00 98.44 88 TYR A N 1
ATOM 688 C CA . TYR A 1 88 ? 4.705 0.819 -6.785 1.00 98.44 88 TYR A CA 1
ATOM 689 C C . TYR A 1 88 ? 5.002 1.302 -5.362 1.00 98.44 88 TYR A C 1
ATOM 691 O O . TYR A 1 88 ? 6.113 1.122 -4.873 1.00 98.44 88 TYR A O 1
ATOM 699 N N . ARG A 1 89 ? 4.004 1.832 -4.640 1.00 97.38 89 ARG A N 1
ATOM 700 C CA . ARG A 1 89 ? 4.172 2.211 -3.227 1.00 97.38 89 ARG A CA 1
ATOM 701 C C . ARG A 1 89 ? 4.605 1.023 -2.358 1.00 97.38 89 ARG A C 1
ATOM 703 O O . ARG A 1 89 ? 5.495 1.168 -1.524 1.00 97.38 89 ARG A O 1
ATOM 710 N N . ARG A 1 90 ? 3.963 -0.140 -2.526 1.00 96.62 90 ARG A N 1
ATOM 711 C CA . ARG A 1 90 ? 4.288 -1.357 -1.760 1.00 96.62 90 ARG A CA 1
ATOM 712 C C . ARG A 1 90 ? 5.642 -1.926 -2.150 1.00 96.62 90 ARG A C 1
ATOM 714 O O . ARG A 1 90 ? 6.353 -2.404 -1.277 1.00 96.62 90 ARG A O 1
ATOM 721 N N . LEU A 1 91 ? 6.000 -1.846 -3.429 1.00 97.50 91 LEU A N 1
ATOM 722 C CA . LEU A 1 91 ? 7.313 -2.265 -3.906 1.00 97.50 91 LEU A CA 1
ATOM 723 C C . LEU A 1 91 ? 8.432 -1.453 -3.242 1.00 97.50 91 LEU A C 1
ATOM 725 O O . LEU A 1 91 ? 9.466 -2.005 -2.884 1.00 97.50 91 LEU A O 1
ATOM 729 N N . LEU A 1 92 ? 8.185 -0.161 -3.009 1.00 97.56 92 LEU A N 1
ATOM 730 C CA . LEU A 1 92 ? 9.088 0.732 -2.281 1.00 97.56 92 LEU A CA 1
ATOM 731 C C . LEU A 1 92 ? 9.074 0.528 -0.754 1.00 97.56 92 LEU A C 1
ATOM 733 O O . LEU A 1 92 ? 9.818 1.204 -0.052 1.00 97.56 92 LEU A O 1
ATOM 737 N N . GLY A 1 93 ? 8.235 -0.361 -0.213 1.00 95.88 93 GLY A N 1
ATOM 738 C CA . GLY A 1 93 ? 8.167 -0.607 1.230 1.00 95.88 93 GLY A CA 1
ATOM 739 C C . GLY A 1 93 ? 7.407 0.447 2.041 1.00 95.88 93 GLY A C 1
ATOM 740 O O . GLY A 1 93 ? 7.426 0.405 3.269 1.00 95.88 93 GLY A O 1
ATOM 741 N N . ILE A 1 94 ? 6.736 1.401 1.389 1.00 95.00 94 ILE A N 1
ATOM 742 C CA . ILE A 1 94 ? 6.190 2.596 2.051 1.00 95.00 94 ILE A CA 1
ATOM 743 C C . ILE A 1 94 ? 4.740 2.351 2.476 1.00 95.00 94 ILE A C 1
ATOM 745 O O . ILE A 1 94 ? 3.924 1.873 1.686 1.00 95.00 94 ILE A O 1
ATOM 749 N N . SER A 1 95 ? 4.361 2.718 3.702 1.00 92.06 95 SER A N 1
ATOM 750 C CA . SER A 1 95 ? 2.965 2.609 4.165 1.00 92.06 95 SER A CA 1
ATOM 751 C C . SER A 1 95 ? 2.038 3.647 3.506 1.00 92.06 95 SER A C 1
ATOM 753 O O . SER A 1 95 ? 2.484 4.702 3.064 1.00 92.06 95 SER A O 1
ATOM 755 N N . GLN A 1 96 ? 0.716 3.417 3.480 1.00 92.88 96 GLN A N 1
ATOM 756 C CA . GLN A 1 96 ? -0.227 4.444 2.995 1.00 92.88 96 GLN A CA 1
ATOM 757 C C . GLN A 1 96 ? -0.195 5.729 3.842 1.00 92.88 96 GLN A C 1
ATOM 759 O O . GLN A 1 96 ? -0.403 6.819 3.311 1.00 92.88 96 GLN A O 1
ATOM 764 N N . LYS A 1 97 ? 0.026 5.611 5.160 1.00 90.94 97 LYS A N 1
ATOM 765 C CA . LYS A 1 97 ? 0.054 6.758 6.081 1.00 90.94 97 LYS A CA 1
ATOM 766 C C . LYS A 1 97 ? 1.231 7.679 5.769 1.00 90.94 97 LYS A C 1
ATOM 768 O O . LYS A 1 97 ? 1.055 8.888 5.705 1.00 90.94 97 LYS A O 1
ATOM 773 N N . GLU A 1 98 ? 2.398 7.086 5.559 1.00 94.12 98 GLU A N 1
ATOM 774 C CA . GLU A 1 98 ? 3.628 7.792 5.208 1.00 94.12 98 GLU A CA 1
ATOM 775 C C . GLU A 1 98 ? 3.563 8.361 3.787 1.00 94.12 98 GLU A C 1
ATOM 777 O O . GLU A 1 98 ? 3.793 9.549 3.582 1.00 94.12 98 GLU A O 1
ATOM 782 N N . PHE A 1 99 ? 3.161 7.540 2.812 1.00 96.12 99 PHE A N 1
ATOM 783 C CA . PHE A 1 99 ? 3.167 7.919 1.400 1.00 96.12 99 PHE A CA 1
ATOM 784 C C . PHE A 1 99 ? 2.238 9.097 1.088 1.00 96.12 99 PHE A C 1
ATOM 786 O O . PHE A 1 99 ? 2.599 10.001 0.339 1.00 96.12 99 PHE A O 1
ATOM 793 N N . PHE A 1 100 ? 1.044 9.108 1.680 1.00 96.25 100 PHE A N 1
ATOM 794 C CA . PHE A 1 100 ? 0.036 10.149 1.479 1.00 96.25 100 PHE A CA 1
ATOM 795 C C . PHE A 1 100 ? 0.007 11.158 2.633 1.00 96.25 100 PHE A C 1
ATOM 797 O O . PHE A 1 100 ? -1.067 11.662 2.976 1.00 96.25 100 PHE A O 1
ATOM 804 N N . SER A 1 101 ? 1.150 11.425 3.266 1.00 93.25 101 SER A N 1
ATOM 805 C CA . SER A 1 101 ? 1.267 12.540 4.201 1.00 93.25 101 SER A CA 1
ATOM 806 C C . SER A 1 101 ? 1.194 13.881 3.452 1.00 93.25 101 SER A C 1
ATOM 808 O O . SER A 1 101 ? 1.205 13.952 2.216 1.00 93.25 101 SER A O 1
ATOM 810 N N . THR A 1 102 ? 1.064 14.979 4.193 1.00 88.81 102 THR A N 1
ATOM 811 C CA . THR A 1 102 ? 1.110 16.329 3.615 1.00 88.81 102 THR A CA 1
ATOM 812 C C . THR A 1 102 ? 2.511 16.699 3.135 1.00 88.81 102 THR A C 1
ATOM 814 O O . THR A 1 102 ? 2.638 17.430 2.158 1.00 88.81 102 THR A O 1
ATOM 817 N N . GLU A 1 103 ? 3.550 16.164 3.779 1.00 90.56 103 GLU A N 1
ATOM 818 C CA . GLU A 1 103 ? 4.958 16.463 3.490 1.00 90.56 103 GLU A CA 1
ATOM 819 C C . GLU A 1 103 ? 5.404 15.925 2.127 1.00 90.56 103 GLU A C 1
ATOM 821 O O . GLU A 1 103 ? 6.210 16.558 1.451 1.00 90.56 103 GLU A O 1
ATOM 826 N N . THR A 1 104 ? 4.842 14.797 1.681 1.00 90.50 104 THR A N 1
ATOM 827 C CA . THR A 1 104 ? 5.175 14.214 0.372 1.00 90.50 104 THR A CA 1
ATOM 828 C C . THR A 1 104 ? 4.515 14.949 -0.795 1.00 90.50 104 THR A C 1
ATOM 830 O O . THR A 1 104 ? 4.925 14.783 -1.941 1.00 90.50 104 THR A O 1
ATOM 833 N N . GLY A 1 105 ? 3.446 15.717 -0.549 1.00 92.81 105 GLY A N 1
ATOM 834 C CA . GLY A 1 105 ? 2.631 16.326 -1.606 1.00 92.81 105 GLY A CA 1
ATOM 835 C C . GLY A 1 105 ? 1.817 15.328 -2.451 1.00 92.81 105 GLY A C 1
ATOM 836 O O . GLY A 1 105 ? 1.155 15.742 -3.407 1.00 92.81 105 GLY A O 1
ATOM 837 N N . ILE A 1 106 ? 1.817 14.031 -2.100 1.00 95.62 106 ILE A N 1
ATOM 838 C CA . ILE A 1 106 ? 1.159 12.948 -2.862 1.00 95.62 106 ILE A CA 1
ATOM 839 C C . ILE A 1 106 ? -0.305 12.741 -2.425 1.00 95.62 106 ILE A C 1
ATOM 841 O O . ILE A 1 106 ? -1.083 12.080 -3.111 1.00 95.62 106 ILE A O 1
ATOM 845 N N . SER A 1 107 ? -0.740 13.369 -1.328 1.00 95.56 107 SER A N 1
ATOM 846 C CA . SER A 1 107 ? -2.123 13.306 -0.819 1.00 95.56 107 SER A CA 1
ATOM 847 C C . SER A 1 107 ? -3.235 13.401 -1.893 1.00 95.56 107 SER A C 1
ATOM 849 O O . SER A 1 107 ? -4.167 12.594 -1.835 1.00 95.56 107 SER A O 1
ATOM 851 N N . PRO A 1 108 ? -3.164 14.289 -2.912 1.00 95.50 108 PRO A N 1
ATOM 852 C CA . PRO A 1 108 ? -4.185 14.367 -3.965 1.00 95.50 108 PRO A CA 1
ATOM 853 C C . PRO A 1 108 ? -4.364 13.081 -4.793 1.00 95.50 108 PRO A C 1
ATOM 855 O O . PRO A 1 108 ? -5.441 12.850 -5.339 1.00 95.50 108 PRO A O 1
ATOM 858 N N . PHE A 1 109 ? -3.336 12.231 -4.872 1.00 97.25 109 PHE A N 1
ATOM 859 C CA . PHE A 1 109 ? -3.336 10.990 -5.651 1.00 97.25 109 PHE A CA 1
ATOM 860 C C . PHE A 1 109 ? -3.957 9.807 -4.891 1.00 97.25 109 PHE A C 1
ATOM 862 O O . PHE A 1 109 ? -4.165 8.750 -5.479 1.00 97.25 109 PHE A O 1
ATOM 869 N N . ARG A 1 110 ? -4.315 9.966 -3.607 1.00 97.06 110 ARG A N 1
ATOM 870 C CA . ARG A 1 110 ? -4.862 8.886 -2.760 1.00 97.06 110 ARG A CA 1
ATOM 871 C C . ARG A 1 110 ? -6.042 8.149 -3.398 1.00 97.06 110 ARG A C 1
ATOM 873 O O . ARG A 1 110 ? -6.116 6.924 -3.346 1.00 97.06 110 ARG A O 1
ATOM 880 N N . ARG A 1 111 ? -6.942 8.882 -4.060 1.00 96.94 111 ARG A N 1
ATOM 881 C CA . ARG A 1 111 ? -8.125 8.298 -4.718 1.00 96.94 111 ARG A CA 1
ATOM 882 C C . ARG A 1 111 ? -7.777 7.363 -5.881 1.00 96.94 111 ARG A C 1
ATOM 884 O O . ARG A 1 111 ? -8.597 6.507 -6.209 1.00 96.94 111 ARG A O 1
ATOM 891 N N . MET A 1 112 ? -6.583 7.482 -6.464 1.00 97.75 112 MET A N 1
ATOM 892 C CA . MET A 1 112 ? -6.108 6.540 -7.475 1.00 97.75 112 MET A CA 1
ATOM 893 C C . MET A 1 112 ? -5.928 5.150 -6.871 1.00 97.75 112 MET A C 1
ATOM 895 O O . MET A 1 112 ? -6.453 4.183 -7.413 1.00 97.75 112 MET A O 1
ATOM 899 N N . GLU A 1 113 ? -5.271 5.058 -5.712 1.00 96.81 113 GLU A N 1
ATOM 900 C CA . GLU A 1 113 ? -5.087 3.782 -5.020 1.00 96.81 113 GLU A CA 1
ATOM 901 C C . GLU A 1 113 ? -6.416 3.269 -4.444 1.00 96.81 113 GLU A C 1
ATOM 903 O O . GLU A 1 113 ? -6.830 2.148 -4.740 1.00 96.81 113 GLU A O 1
ATOM 908 N N . ASP A 1 114 ? -7.125 4.102 -3.679 1.00 94.75 114 ASP A N 1
ATOM 909 C CA . ASP A 1 114 ? -8.294 3.652 -2.914 1.00 94.75 114 ASP A CA 1
ATOM 910 C C . ASP A 1 114 ? -9.506 3.350 -3.808 1.00 94.75 114 ASP A C 1
ATOM 912 O O . ASP A 1 114 ? -10.253 2.395 -3.573 1.00 94.75 114 ASP A O 1
ATOM 916 N N . GLN A 1 115 ? -9.715 4.147 -4.859 1.00 96.00 115 GLN A N 1
ATOM 917 C CA . GLN A 1 115 ? -10.939 4.113 -5.668 1.00 96.00 115 GLN A CA 1
ATOM 918 C C . GLN A 1 115 ? -10.686 3.772 -7.140 1.00 96.00 115 GLN A C 1
ATOM 920 O O . GLN A 1 115 ? -11.644 3.473 -7.847 1.00 96.00 115 GLN A O 1
ATOM 925 N N . GLY A 1 116 ? -9.435 3.771 -7.610 1.00 96.62 116 GLY A N 1
ATOM 926 C CA . GLY A 1 116 ? -9.141 3.607 -9.036 1.00 96.62 116 GLY A CA 1
ATOM 927 C C . GLY A 1 116 ? -9.584 4.806 -9.876 1.00 96.62 116 GLY A C 1
ATOM 928 O O . GLY A 1 116 ? -9.817 4.658 -11.069 1.00 96.62 116 GLY A O 1
ATOM 929 N N . ILE A 1 117 ? -9.748 5.981 -9.257 1.00 96.12 117 ILE A N 1
ATOM 930 C CA . ILE A 1 117 ? -10.269 7.184 -9.914 1.00 96.12 117 ILE A CA 1
ATOM 931 C C . ILE A 1 117 ? -9.152 8.207 -10.068 1.00 96.12 117 ILE A C 1
ATOM 933 O O . ILE A 1 117 ? -8.416 8.488 -9.120 1.00 96.12 117 ILE A O 1
ATOM 937 N N . ILE A 1 118 ? -9.099 8.829 -11.244 1.00 95.94 118 ILE A N 1
ATOM 938 C CA . ILE A 1 118 ? -8.224 9.957 -11.534 1.00 95.94 118 ILE A CA 1
ATOM 939 C C . ILE A 1 118 ? -9.051 11.194 -11.902 1.00 95.94 118 ILE A C 1
ATOM 941 O O . ILE A 1 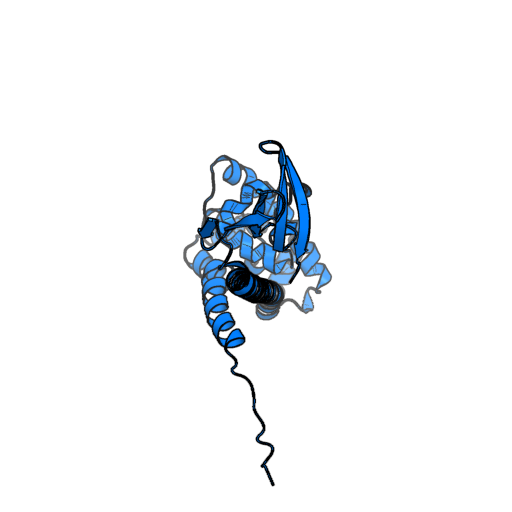118 ? -9.945 11.135 -12.742 1.00 95.94 118 ILE A O 1
ATOM 945 N N . SER A 1 119 ? -8.791 12.321 -11.235 1.00 95.00 119 SER A N 1
ATOM 946 C CA . SER A 1 119 ? -9.384 13.609 -11.611 1.00 95.00 119 SER A CA 1
ATOM 947 C C . SER A 1 119 ? -8.528 14.298 -12.671 1.00 95.00 119 SER A C 1
ATOM 949 O O . SER A 1 119 ? -7.335 14.025 -12.785 1.00 95.00 119 SER A O 1
ATOM 951 N N . LYS A 1 120 ? -9.102 15.268 -13.390 1.00 94.38 120 LYS A N 1
ATOM 952 C CA . LYS A 1 120 ? -8.366 16.056 -14.390 1.00 94.38 120 LYS A CA 1
ATOM 953 C C . LYS A 1 120 ? -7.107 16.724 -13.814 1.00 94.38 120 LYS A C 1
ATOM 955 O O . LYS A 1 120 ? -6.035 16.615 -14.396 1.00 94.38 120 LYS A O 1
ATOM 960 N N . SER A 1 121 ? -7.218 17.345 -12.637 1.00 93.06 121 SER A N 1
ATOM 961 C CA . SER A 1 121 ? -6.086 18.005 -11.969 1.00 93.06 121 SER A CA 1
ATOM 962 C C . SER A 1 121 ? -4.984 17.033 -11.534 1.00 93.06 121 SER A C 1
ATOM 964 O O . SER A 1 121 ? -3.805 17.373 -11.572 1.00 93.06 121 SER A O 1
ATOM 966 N N . VAL A 1 122 ? -5.350 15.815 -11.128 1.00 95.38 122 VAL A N 1
ATOM 967 C CA . VAL A 1 122 ? -4.394 14.753 -10.781 1.00 95.38 122 VAL A CA 1
ATOM 968 C C . VAL A 1 122 ? -3.739 14.187 -12.043 1.00 95.38 122 VAL A C 1
ATOM 970 O O . VAL A 1 122 ? -2.532 13.956 -12.060 1.00 95.38 122 VAL A O 1
ATOM 973 N N . GLN A 1 123 ? -4.511 14.024 -13.119 1.00 95.25 123 GLN A N 1
ATOM 974 C CA . GLN A 1 123 ? -4.030 13.526 -14.405 1.00 95.25 123 GLN A CA 1
ATOM 975 C C . GLN A 1 123 ? -2.950 14.428 -15.010 1.00 95.25 123 GLN A C 1
ATOM 977 O O . GLN A 1 123 ? -1.925 13.930 -15.472 1.00 95.25 123 GLN A O 1
ATOM 982 N N . GLU A 1 124 ? -3.123 15.748 -14.935 1.00 95.31 124 GLU A N 1
ATOM 983 C CA . GLU A 1 124 ? -2.127 16.728 -15.394 1.00 95.31 124 GLU A CA 1
ATOM 984 C C . GLU A 1 124 ? -0.790 16.616 -14.632 1.00 95.31 124 GLU A C 1
ATOM 986 O O . GLU A 1 124 ? 0.270 16.921 -15.180 1.00 95.31 124 GLU A O 1
ATOM 991 N N . ARG A 1 125 ? -0.816 16.099 -13.396 1.00 96.69 125 ARG A N 1
ATOM 992 C CA . ARG A 1 125 ? 0.364 15.919 -12.535 1.00 96.69 125 ARG A CA 1
ATOM 993 C C . ARG A 1 125 ? 0.933 14.496 -12.523 1.00 96.69 125 ARG A C 1
ATOM 995 O O . ARG A 1 125 ? 1.935 14.249 -11.856 1.00 96.69 125 ARG A O 1
ATOM 1002 N N . LEU A 1 126 ? 0.372 13.554 -13.288 1.00 96.31 126 LEU A N 1
ATOM 1003 C CA . LEU A 1 126 ? 0.867 12.166 -13.358 1.00 96.31 126 LEU A CA 1
ATOM 1004 C C . LEU A 1 126 ? 2.356 12.074 -13.702 1.00 96.31 126 LEU A C 1
ATOM 1006 O O . LEU A 1 126 ? 3.067 11.221 -13.177 1.00 96.31 126 LEU A O 1
ATOM 1010 N N . HIS A 1 127 ? 2.829 12.946 -14.591 1.00 96.69 127 HIS A N 1
ATOM 1011 C CA . HIS A 1 127 ? 4.223 12.943 -15.033 1.00 96.69 127 HIS A CA 1
ATOM 1012 C C . HIS A 1 127 ? 5.186 13.335 -13.905 1.00 96.69 127 HIS A C 1
ATOM 1014 O O . HIS A 1 127 ? 6.295 12.808 -13.828 1.00 96.69 127 HIS A O 1
ATOM 1020 N N . GLU A 1 128 ? 4.764 14.256 -13.038 1.00 97.06 128 GLU A N 1
ATOM 1021 C CA . GLU A 1 128 ? 5.505 14.669 -11.844 1.00 97.06 128 GLU A CA 1
ATOM 1022 C C . GLU A 1 128 ? 5.595 13.502 -10.853 1.00 97.06 128 GLU A C 1
ATOM 1024 O O . GLU A 1 128 ? 6.693 13.133 -10.437 1.00 97.06 128 GLU A O 1
ATOM 1029 N N . LEU A 1 129 ? 4.457 12.852 -10.573 1.00 97.94 129 LEU A N 1
ATOM 1030 C CA . LEU A 1 129 ? 4.391 11.681 -9.698 1.00 97.94 129 LEU A CA 1
ATOM 1031 C C . LEU A 1 129 ? 5.282 10.537 -10.202 1.00 97.94 129 LEU A C 1
ATOM 1033 O O . LEU A 1 129 ? 6.090 10.009 -9.440 1.00 97.94 129 LEU A O 1
ATOM 1037 N N . CYS A 1 130 ? 5.164 10.166 -11.483 1.00 98.50 130 CYS A N 1
ATOM 1038 C CA . CYS A 1 130 ? 5.960 9.075 -12.052 1.00 98.50 130 CYS A CA 1
ATOM 1039 C C . CYS A 1 130 ? 7.454 9.376 -11.950 1.00 98.50 130 CYS A C 1
ATOM 1041 O O . CYS A 1 130 ? 8.227 8.491 -11.610 1.00 98.50 130 CYS A O 1
ATOM 1043 N N . ARG A 1 131 ? 7.875 10.627 -12.170 1.00 98.19 131 ARG A N 1
ATOM 1044 C CA . ARG A 1 131 ? 9.285 11.015 -12.041 1.00 98.19 131 ARG A CA 1
ATOM 1045 C C . ARG A 1 131 ? 9.809 10.823 -10.617 1.00 98.19 131 ARG A C 1
ATOM 1047 O O . ARG A 1 131 ? 10.892 10.268 -10.454 1.00 98.19 131 ARG A O 1
ATOM 1054 N N . ALA A 1 132 ? 9.051 11.260 -9.610 1.00 98.19 132 ALA A N 1
ATOM 1055 C CA . ALA A 1 132 ? 9.430 11.087 -8.208 1.00 98.19 132 ALA A CA 1
ATOM 1056 C C . ALA A 1 132 ? 9.518 9.599 -7.827 1.00 98.19 132 ALA A C 1
ATOM 1058 O O . ALA A 1 132 ? 10.488 9.167 -7.208 1.00 98.19 132 ALA A O 1
ATOM 1059 N N . LEU A 1 133 ? 8.552 8.792 -8.274 1.00 98.62 133 LEU A N 1
ATOM 1060 C CA . LEU A 1 133 ? 8.563 7.349 -8.040 1.00 98.62 133 LEU A CA 1
ATOM 1061 C C . LEU A 1 133 ? 9.695 6.634 -8.785 1.00 98.62 133 LEU A C 1
ATOM 1063 O O . LEU A 1 133 ? 10.307 5.734 -8.219 1.00 98.62 133 LEU A O 1
ATOM 1067 N N . ILE A 1 134 ? 10.009 7.027 -10.023 1.00 98.75 134 ILE A N 1
ATOM 1068 C CA . ILE A 1 134 ? 11.140 6.480 -10.789 1.00 98.75 134 ILE A CA 1
ATOM 1069 C C . ILE A 1 134 ? 12.457 6.758 -10.065 1.00 98.75 134 ILE A C 1
ATOM 1071 O O . ILE A 1 134 ? 13.321 5.882 -10.034 1.00 98.75 134 ILE A O 1
ATOM 1075 N N . TYR A 1 135 ? 12.609 7.945 -9.473 1.00 98.31 135 TYR A N 1
ATOM 1076 C CA . TYR A 1 135 ? 13.788 8.283 -8.680 1.00 98.31 135 TYR A CA 1
ATOM 1077 C C . TYR A 1 135 ? 13.936 7.328 -7.485 1.00 98.31 135 TYR A C 1
ATOM 1079 O O . TYR A 1 135 ? 14.934 6.614 -7.407 1.00 98.31 135 TYR A O 1
ATOM 1087 N N . ALA A 1 136 ? 12.900 7.203 -6.648 1.00 98.38 136 ALA A N 1
ATOM 1088 C CA . ALA A 1 136 ? 12.909 6.283 -5.506 1.00 98.38 136 ALA A CA 1
ATOM 1089 C C . ALA A 1 136 ? 13.104 4.811 -5.927 1.00 98.38 136 ALA A C 1
ATOM 1091 O O . ALA A 1 136 ? 13.827 4.053 -5.286 1.00 98.38 136 ALA A O 1
ATOM 1092 N N . SER A 1 137 ? 12.509 4.401 -7.050 1.00 98.44 137 SER A N 1
ATOM 1093 C CA . SER A 1 137 ? 12.654 3.039 -7.586 1.00 98.44 137 SER A CA 1
ATOM 1094 C C . SER A 1 137 ? 14.064 2.773 -8.120 1.00 98.44 137 SER A C 1
ATOM 1096 O O . SER A 1 137 ? 14.544 1.641 -8.080 1.00 98.44 137 SER A O 1
ATOM 1098 N N . SER A 1 138 ? 14.750 3.812 -8.605 1.00 98.38 138 SER A N 1
ATOM 1099 C CA . SER A 1 138 ? 16.153 3.717 -9.016 1.00 98.38 138 SER A CA 1
ATOM 1100 C C . SER A 1 138 ? 17.062 3.534 -7.801 1.00 98.38 138 SER A C 1
ATOM 1102 O O . SER A 1 138 ? 17.943 2.679 -7.842 1.00 98.38 138 SER A O 1
ATOM 1104 N N . GLU A 1 139 ? 16.808 4.269 -6.712 1.00 98.19 139 GLU A N 1
ATOM 1105 C CA . GLU A 1 139 ? 17.514 4.084 -5.436 1.00 98.19 139 GLU A CA 1
ATOM 1106 C C . GLU A 1 139 ? 17.278 2.681 -4.864 1.00 98.19 139 GLU A C 1
ATOM 1108 O O . GLU A 1 139 ? 18.226 2.033 -4.421 1.00 98.19 139 GLU A O 1
ATOM 1113 N N . LEU A 1 140 ? 16.045 2.163 -4.950 1.00 98.25 140 LEU A N 1
ATOM 1114 C CA . LEU A 1 140 ? 15.739 0.786 -4.560 1.00 98.25 140 LEU A CA 1
ATOM 1115 C C . LEU A 1 140 ? 16.569 -0.225 -5.364 1.00 98.25 140 LEU A C 1
ATOM 1117 O O . LEU A 1 140 ? 17.194 -1.099 -4.768 1.00 98.25 140 LEU A O 1
ATOM 1121 N N . LEU A 1 141 ? 16.601 -0.107 -6.698 1.00 97.75 141 LEU A N 1
ATOM 1122 C CA . LEU A 1 141 ? 17.359 -1.016 -7.570 1.00 97.75 141 LEU A CA 1
ATOM 1123 C C . LEU A 1 141 ? 18.856 -1.017 -7.251 1.00 97.75 141 LEU A C 1
ATOM 1125 O O . LEU A 1 141 ? 19.490 -2.073 -7.232 1.00 97.75 141 LEU A O 1
ATOM 1129 N N . GLU A 1 142 ? 19.419 0.163 -7.005 1.00 96.19 142 GLU A N 1
ATOM 1130 C CA . GLU A 1 142 ? 20.817 0.304 -6.605 1.00 96.19 142 GLU A CA 1
ATOM 113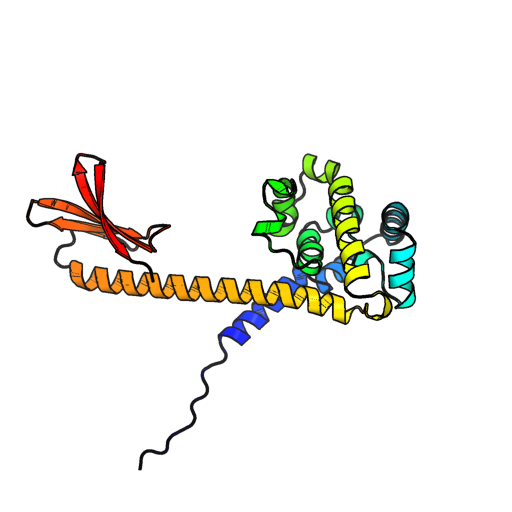1 C C . GLU A 1 142 ? 21.061 -0.304 -5.218 1.00 96.19 142 GLU A C 1
ATOM 1133 O O . GLU A 1 142 ? 22.022 -1.053 -5.044 1.00 96.19 142 GLU A O 1
ATOM 1138 N N . GLY A 1 143 ? 20.160 -0.059 -4.262 1.00 96.56 143 GLY A N 1
ATOM 1139 C CA . GLY A 1 143 ? 20.266 -0.547 -2.888 1.00 96.56 143 GLY A CA 1
ATOM 1140 C C . GLY A 1 143 ? 20.139 -2.066 -2.745 1.00 96.56 143 GLY A C 1
ATOM 1141 O O . GLY A 1 143 ? 20.876 -2.670 -1.966 1.00 96.56 143 GLY A O 1
ATOM 1142 N N . ILE A 1 144 ? 19.244 -2.715 -3.502 1.00 94.69 144 ILE A N 1
ATOM 1143 C CA . ILE A 1 144 ? 19.113 -4.186 -3.475 1.00 94.69 144 ILE A CA 1
ATOM 1144 C C . ILE A 1 144 ? 20.229 -4.890 -4.257 1.00 94.69 144 ILE A C 1
ATOM 1146 O O . ILE A 1 144 ? 20.522 -6.059 -3.980 1.00 94.69 144 ILE A O 1
ATOM 1150 N N . GLY A 1 145 ? 20.864 -4.170 -5.187 1.00 93.81 145 GLY A N 1
ATOM 1151 C CA . GLY A 1 145 ? 21.905 -4.656 -6.083 1.00 93.81 145 GLY A CA 1
ATOM 1152 C C . GLY A 1 145 ? 21.336 -5.200 -7.392 1.00 93.81 145 GLY A C 1
ATOM 1153 O O . GLY A 1 145 ? 20.508 -6.113 -7.400 1.00 93.81 145 GLY A O 1
ATOM 1154 N N . VAL A 1 146 ? 21.838 -4.678 -8.514 1.00 92.00 146 VAL A N 1
ATOM 1155 C CA . VAL A 1 146 ? 21.347 -5.012 -9.862 1.00 92.00 146 VAL A CA 1
ATOM 1156 C C . VAL A 1 146 ? 21.427 -6.502 -10.188 1.00 92.00 146 VAL A C 1
ATOM 1158 O O . VAL A 1 146 ? 20.533 -7.005 -10.846 1.00 92.00 146 VAL A O 1
ATOM 1161 N N . ASP A 1 147 ? 22.434 -7.228 -9.692 1.00 92.69 147 ASP A N 1
ATOM 1162 C CA . ASP A 1 147 ? 22.592 -8.660 -9.987 1.00 92.69 147 ASP A CA 1
ATOM 1163 C C . ASP A 1 147 ? 21.582 -9.551 -9.239 1.00 92.69 147 ASP A C 1
ATOM 1165 O O . ASP A 1 147 ? 21.443 -10.731 -9.559 1.00 92.69 147 ASP A O 1
ATOM 1169 N N . ARG A 1 148 ? 20.880 -9.011 -8.234 1.00 92.62 148 ARG A N 1
ATOM 1170 C CA . ARG A 1 148 ? 19.894 -9.749 -7.428 1.00 92.62 148 ARG A CA 1
ATOM 1171 C C . ARG A 1 148 ? 18.464 -9.566 -7.917 1.00 92.62 148 ARG A C 1
ATOM 1173 O O . ARG A 1 148 ? 17.577 -10.255 -7.420 1.00 92.62 148 ARG A O 1
ATOM 1180 N N . VAL A 1 149 ? 18.222 -8.634 -8.839 1.00 95.75 149 VAL A N 1
ATOM 1181 C CA . VAL A 1 149 ? 16.861 -8.312 -9.264 1.00 95.75 149 VAL A CA 1
ATOM 1182 C C . VAL A 1 149 ? 16.240 -9.493 -10.013 1.00 95.75 149 VAL A C 1
ATOM 1184 O O . VAL A 1 149 ? 16.812 -10.042 -10.954 1.00 95.75 149 VAL A O 1
ATOM 1187 N N . SER A 1 150 ? 15.050 -9.893 -9.582 1.00 97.12 150 SER A N 1
ATOM 1188 C CA . SER A 1 150 ? 14.233 -10.906 -10.244 1.00 97.12 150 SER A CA 1
ATOM 1189 C C . SER A 1 150 ? 12.762 -10.539 -10.098 1.00 97.12 150 SER A C 1
ATOM 1191 O O . SER A 1 150 ? 12.398 -9.723 -9.247 1.00 97.12 150 SER A O 1
ATOM 1193 N N . LYS A 1 151 ? 11.902 -11.142 -10.921 1.00 96.75 151 LYS A N 1
ATOM 1194 C CA . LYS A 1 151 ? 10.453 -10.947 -10.816 1.00 96.75 151 LYS A CA 1
ATOM 1195 C C . LYS A 1 151 ? 9.944 -11.372 -9.433 1.00 96.75 151 LYS A C 1
ATOM 1197 O O . LYS A 1 151 ? 9.139 -10.663 -8.836 1.00 96.75 151 LYS A O 1
ATOM 1202 N N . GLU A 1 152 ? 10.444 -12.497 -8.936 1.00 97.00 152 GLU A N 1
ATOM 1203 C CA . GLU A 1 152 ? 10.088 -13.090 -7.646 1.00 97.00 152 GLU A CA 1
ATOM 1204 C C . GLU A 1 152 ? 10.514 -12.179 -6.500 1.00 97.00 152 GLU A C 1
ATOM 1206 O O . GLU A 1 152 ? 9.699 -11.882 -5.639 1.00 97.00 152 GLU A O 1
ATOM 1211 N N . LEU A 1 153 ? 11.739 -11.638 -6.542 1.00 96.94 153 LEU A N 1
ATOM 1212 C CA . LEU A 1 153 ? 12.202 -10.705 -5.517 1.00 96.94 153 LEU A CA 1
ATOM 1213 C C . LEU A 1 153 ? 11.309 -9.458 -5.440 1.00 96.94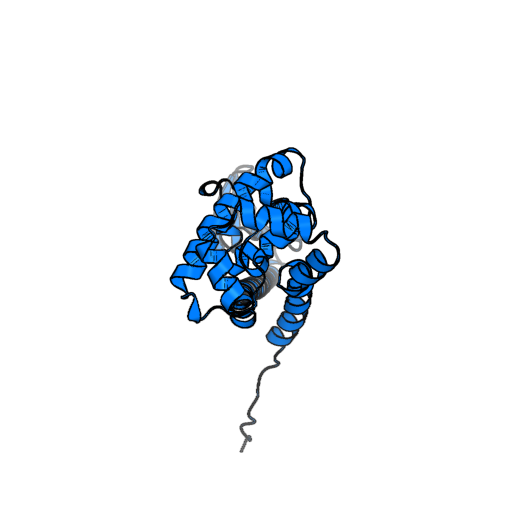 153 LEU A C 1
ATOM 1215 O O . LEU A 1 153 ? 10.983 -9.005 -4.346 1.00 96.94 153 LEU A O 1
ATOM 1219 N N . LEU A 1 154 ? 10.902 -8.897 -6.583 1.00 97.00 154 LEU A N 1
ATOM 1220 C CA . LEU A 1 154 ? 9.997 -7.744 -6.595 1.00 97.00 154 LEU A CA 1
ATOM 1221 C C . LEU A 1 154 ? 8.609 -8.110 -6.033 1.00 97.00 154 LEU A C 1
ATOM 1223 O O . LEU A 1 154 ? 8.011 -7.291 -5.336 1.00 97.00 154 LEU A O 1
ATOM 1227 N N . ASP A 1 155 ? 8.103 -9.326 -6.283 1.00 96.25 155 ASP A N 1
ATOM 1228 C CA . ASP A 1 155 ? 6.846 -9.807 -5.680 1.00 96.25 155 ASP A CA 1
ATOM 1229 C C . ASP A 1 155 ? 7.015 -9.957 -4.161 1.00 96.25 155 ASP A C 1
ATOM 1231 O O . ASP A 1 155 ? 6.255 -9.365 -3.395 1.00 96.25 155 ASP A O 1
ATOM 1235 N N . ASP A 1 156 ? 8.077 -10.627 -3.711 1.00 96.44 156 ASP A N 1
ATOM 1236 C CA . ASP A 1 156 ? 8.387 -10.839 -2.295 1.00 96.44 156 ASP A CA 1
ATOM 1237 C C . ASP A 1 156 ? 8.478 -9.516 -1.520 1.00 96.44 156 ASP A C 1
ATOM 1239 O O . ASP A 1 156 ? 7.892 -9.381 -0.443 1.00 96.44 156 ASP A O 1
ATOM 1243 N N . LEU A 1 157 ? 9.142 -8.499 -2.081 1.00 95.81 157 LEU A N 1
ATOM 1244 C CA . LEU A 1 157 ? 9.226 -7.166 -1.473 1.00 95.81 157 LEU A CA 1
ATOM 1245 C C . LEU A 1 157 ? 7.840 -6.528 -1.290 1.00 95.81 157 LEU A C 1
ATOM 1247 O O . LEU A 1 157 ? 7.541 -5.978 -0.223 1.00 95.81 157 LEU A O 1
ATOM 1251 N N . THR A 1 158 ? 6.957 -6.646 -2.288 1.00 95.44 158 THR A N 1
ATOM 1252 C CA . THR A 1 158 ? 5.577 -6.159 -2.146 1.00 95.44 158 THR A CA 1
ATOM 1253 C C . THR A 1 158 ? 4.802 -6.944 -1.084 1.00 95.44 158 THR A C 1
ATOM 1255 O O . THR A 1 158 ? 4.068 -6.342 -0.292 1.00 95.44 158 THR A O 1
ATOM 1258 N N . LEU A 1 159 ? 5.004 -8.266 -1.001 1.00 94.56 159 LEU A N 1
ATOM 1259 C CA . LEU A 1 159 ? 4.358 -9.136 -0.017 1.00 94.56 159 LEU A CA 1
ATOM 1260 C C . LEU A 1 159 ? 4.802 -8.834 1.417 1.00 94.56 159 LEU A C 1
ATOM 1262 O O . LEU A 1 159 ? 3.963 -8.877 2.317 1.00 94.56 159 LEU A O 1
ATOM 1266 N N . LEU A 1 160 ? 6.063 -8.449 1.645 1.00 93.38 160 LEU A N 1
ATOM 1267 C CA . LEU A 1 160 ? 6.539 -8.013 2.966 1.00 93.38 160 LEU A CA 1
ATOM 1268 C C . LEU A 1 160 ? 5.764 -6.789 3.478 1.00 93.38 160 LEU A C 1
ATOM 1270 O O . LEU A 1 160 ? 5.409 -6.717 4.658 1.00 93.38 160 LEU A O 1
ATOM 1274 N N . THR A 1 161 ? 5.420 -5.863 2.582 1.00 90.50 161 THR A N 1
ATOM 1275 C CA . THR A 1 161 ? 4.625 -4.671 2.927 1.00 90.50 161 THR A CA 1
ATOM 1276 C C . THR A 1 161 ? 3.142 -5.001 3.099 1.00 90.50 161 THR A C 1
ATOM 1278 O O . THR A 1 161 ? 2.466 -4.438 3.960 1.00 90.50 161 THR A O 1
ATOM 1281 N N . VAL A 1 162 ? 2.610 -5.942 2.315 1.00 90.69 162 VAL A N 1
ATOM 1282 C CA . VAL A 1 162 ? 1.232 -6.432 2.490 1.00 90.69 162 VAL A CA 1
ATOM 1283 C C . VAL A 1 162 ? 1.076 -7.190 3.808 1.00 90.69 162 VAL A C 1
ATOM 1285 O O . VAL A 1 162 ? 0.088 -6.987 4.513 1.00 90.69 162 VAL A O 1
ATOM 1288 N N . GLY A 1 163 ? 2.042 -8.035 4.169 1.00 88.56 163 GLY A N 1
ATOM 1289 C CA . GLY A 1 163 ? 2.001 -8.839 5.388 1.00 88.56 163 GLY A CA 1
ATOM 1290 C C . GLY A 1 163 ? 1.904 -7.980 6.648 1.00 88.56 163 GLY A C 1
ATOM 1291 O O . GLY A 1 163 ? 1.057 -8.241 7.506 1.00 88.56 163 GLY A O 1
ATOM 1292 N N . SER A 1 164 ? 2.701 -6.908 6.732 1.00 86.38 164 SER A N 1
ATOM 1293 C CA . SER A 1 164 ? 2.629 -5.959 7.849 1.00 86.38 164 SER A CA 1
ATOM 1294 C C . SER A 1 164 ? 1.275 -5.239 7.905 1.00 86.38 164 SER A C 1
ATOM 1296 O O . SER A 1 164 ? 0.686 -5.127 8.982 1.00 86.38 164 SER A O 1
ATOM 1298 N N . GLN A 1 165 ? 0.721 -4.845 6.752 1.00 86.44 165 GLN A N 1
ATOM 1299 C CA . GLN A 1 165 ? -0.605 -4.229 6.659 1.00 86.44 165 GLN A CA 1
ATOM 1300 C C . GLN A 1 165 ? -1.724 -5.179 7.122 1.00 86.44 165 GLN A C 1
ATOM 1302 O O . GLN A 1 165 ? -2.573 -4.784 7.924 1.00 86.44 165 GLN A O 1
ATOM 1307 N N . LEU A 1 166 ? -1.733 -6.429 6.647 1.00 87.81 166 LEU A N 1
ATOM 1308 C CA . LEU A 1 166 ? -2.737 -7.429 7.030 1.00 87.81 166 LEU A CA 1
ATOM 1309 C C . LEU A 1 166 ? -2.663 -7.749 8.524 1.00 87.81 166 LEU A C 1
ATOM 1311 O O . LEU A 1 166 ? -3.697 -7.838 9.192 1.00 87.81 166 LEU A O 1
ATOM 1315 N N . LYS A 1 167 ? -1.446 -7.858 9.069 1.00 87.94 167 LYS A N 1
ATOM 1316 C CA . LYS A 1 167 ? -1.242 -8.097 10.497 1.00 87.94 167 LYS A CA 1
ATOM 1317 C C . LYS A 1 167 ? -1.703 -6.921 11.351 1.00 87.94 167 LYS A C 1
ATOM 1319 O O . LYS A 1 167 ? -2.418 -7.144 12.325 1.00 87.94 167 LYS A O 1
ATOM 1324 N N . GLY A 1 168 ? -1.377 -5.691 10.955 1.00 85.50 168 GLY A N 1
ATOM 1325 C CA . GLY A 1 168 ? -1.884 -4.485 11.610 1.00 85.50 168 GLY A CA 1
ATOM 1326 C C . GLY A 1 168 ? -3.414 -4.434 11.613 1.00 85.50 168 GLY A C 1
ATOM 1327 O O . GLY A 1 168 ? -4.021 -4.241 12.663 1.00 85.50 168 GLY A O 1
ATOM 1328 N N . GLY A 1 169 ? -4.050 -4.708 10.470 1.00 84.44 169 GLY A N 1
ATOM 1329 C CA . GLY A 1 169 ? -5.511 -4.748 10.365 1.00 84.44 169 GLY A CA 1
ATOM 1330 C C . GLY A 1 169 ? -6.163 -5.831 11.234 1.00 84.44 169 GLY A C 1
ATOM 1331 O O . GLY A 1 169 ? -7.202 -5.586 11.845 1.00 84.44 169 GLY A O 1
ATOM 1332 N N . ALA A 1 170 ? -5.553 -7.016 11.333 1.00 87.62 170 ALA A N 1
ATOM 1333 C CA . ALA A 1 170 ? -6.027 -8.069 12.229 1.00 87.62 170 ALA A CA 1
ATOM 1334 C C . ALA A 1 170 ? -5.922 -7.661 13.706 1.00 87.62 170 ALA A C 1
ATOM 1336 O O . ALA A 1 170 ? -6.868 -7.873 14.460 1.00 87.62 170 ALA A O 1
ATOM 1337 N N . ASN A 1 171 ? -4.814 -7.030 14.103 1.00 87.31 171 ASN A N 1
ATOM 1338 C CA . ASN A 1 171 ? -4.627 -6.549 15.472 1.00 87.31 171 ASN A CA 1
ATOM 1339 C C . ASN A 1 171 ? -5.674 -5.486 15.843 1.00 87.31 171 ASN A C 1
ATOM 1341 O O . ASN A 1 171 ? -6.260 -5.575 16.915 1.00 87.31 171 ASN A O 1
ATOM 1345 N N . VAL A 1 172 ? -5.984 -4.552 14.935 1.00 86.62 172 VAL A N 1
ATOM 1346 C CA . VAL A 1 172 ? -7.047 -3.549 15.143 1.00 86.62 172 VAL A CA 1
ATOM 1347 C C . VAL A 1 172 ? -8.412 -4.211 15.356 1.00 86.62 172 VAL A C 1
ATOM 1349 O O . VAL A 1 172 ? -9.151 -3.817 16.253 1.00 86.62 172 VAL A O 1
ATOM 1352 N N . LYS A 1 173 ? -8.752 -5.249 14.577 1.00 85.94 173 LYS A N 1
ATOM 1353 C CA . LYS A 1 173 ? -10.012 -5.994 14.762 1.00 85.94 173 LYS A CA 1
ATOM 1354 C C . LYS A 1 173 ? -10.074 -6.707 16.114 1.00 85.94 173 LYS A C 1
ATOM 1356 O O . LYS A 1 173 ? -11.133 -6.727 16.736 1.00 85.94 173 LYS A O 1
ATOM 1361 N N . ILE A 1 174 ? -8.960 -7.298 16.549 1.00 86.75 174 ILE A N 1
ATOM 1362 C CA . ILE A 1 174 ? -8.860 -7.962 17.854 1.00 86.75 174 ILE A CA 1
ATOM 1363 C C . ILE A 1 174 ? -9.035 -6.939 18.981 1.00 86.75 174 ILE A C 1
ATOM 1365 O O . ILE A 1 174 ? -9.835 -7.190 19.879 1.00 86.75 174 ILE A O 1
ATOM 1369 N N . GLY A 1 175 ? -8.354 -5.790 18.893 1.00 86.19 175 GLY A N 1
ATOM 1370 C CA . GLY A 1 175 ? -8.490 -4.683 19.844 1.00 86.19 175 GLY A CA 1
ATOM 1371 C C . GLY A 1 175 ? -9.938 -4.215 19.953 1.00 86.19 175 GLY A C 1
ATOM 1372 O O . GLY A 1 175 ? -10.532 -4.328 21.017 1.00 86.19 175 GLY A O 1
ATOM 1373 N N . ALA A 1 176 ? -10.568 -3.865 18.826 1.00 86.81 176 ALA A N 1
ATOM 1374 C CA . ALA A 1 176 ? -11.965 -3.425 18.798 1.00 86.81 176 ALA A CA 1
ATOM 1375 C C . ALA A 1 176 ? -12.944 -4.448 19.411 1.00 86.81 176 ALA A C 1
ATOM 1377 O O . ALA A 1 176 ? -13.884 -4.073 20.113 1.00 86.81 176 ALA A O 1
ATOM 1378 N N . ALA A 1 177 ? -12.729 -5.748 19.177 1.00 88.44 177 ALA A N 1
ATOM 1379 C CA . ALA A 1 177 ? -13.534 -6.800 19.798 1.00 88.44 177 ALA A CA 1
ATOM 1380 C C . ALA A 1 177 ? -13.298 -6.906 21.317 1.00 88.44 177 ALA A C 1
ATOM 1382 O O . ALA A 1 177 ? -14.230 -7.217 22.061 1.00 88.44 177 ALA A O 1
ATOM 1383 N N . GLY A 1 178 ? -12.071 -6.658 21.782 1.00 89.56 178 GLY A N 1
ATOM 1384 C CA . GLY A 1 178 ? -11.732 -6.552 23.202 1.00 89.56 178 GLY A CA 1
ATOM 1385 C C . GLY A 1 178 ? -12.417 -5.356 23.862 1.00 89.56 178 GLY A C 1
ATOM 1386 O O . GLY A 1 178 ? -13.127 -5.535 24.851 1.00 89.56 178 GLY A O 1
ATOM 1387 N N . THR A 1 179 ? -12.292 -4.173 23.259 1.00 90.62 179 THR A N 1
ATOM 1388 C CA . THR A 1 179 ? -12.936 -2.927 23.698 1.00 90.62 179 THR A CA 1
ATOM 1389 C C . THR A 1 179 ? -14.450 -3.097 23.832 1.00 90.62 179 THR A C 1
ATOM 1391 O O . THR A 1 179 ? -15.034 -2.731 24.852 1.00 90.62 179 THR A O 1
ATOM 1394 N N . PHE A 1 180 ? -15.092 -3.748 22.855 1.00 90.38 180 PHE A N 1
ATOM 1395 C CA . PHE A 1 180 ? -16.526 -4.040 22.917 1.00 90.38 180 PHE A CA 1
ATOM 1396 C C . PHE A 1 180 ? -16.898 -4.948 24.100 1.00 90.38 180 PHE A C 1
ATOM 1398 O O . PHE A 1 180 ? -17.845 -4.649 24.822 1.00 90.38 180 PHE A O 1
ATOM 1405 N N . LYS A 1 181 ? -16.126 -6.012 24.361 1.00 92.50 181 LYS A N 1
ATOM 1406 C CA . LYS A 1 181 ? -16.367 -6.899 25.515 1.00 92.50 181 LYS A CA 1
ATOM 1407 C C . LYS A 1 181 ? -16.237 -6.170 26.850 1.00 92.50 181 LYS A C 1
ATOM 1409 O O . LYS A 1 181 ? -17.015 -6.431 27.762 1.00 92.50 181 LYS A O 1
ATOM 1414 N N . VAL A 1 182 ? -15.263 -5.267 26.981 1.00 92.75 182 VAL A N 1
ATOM 1415 C CA . VAL A 1 182 ? -15.114 -4.446 28.193 1.00 92.75 182 VAL A CA 1
ATOM 1416 C C . VAL A 1 182 ? -16.335 -3.545 28.375 1.00 92.75 182 VAL A C 1
ATOM 1418 O O . VAL A 1 182 ? -16.878 -3.477 29.477 1.00 92.75 182 VAL A O 1
ATOM 1421 N N . PHE A 1 183 ? -16.822 -2.920 27.301 1.00 92.88 183 PHE A N 1
ATOM 1422 C CA . PHE A 1 183 ? -18.044 -2.118 27.344 1.00 92.88 183 PHE A CA 1
ATOM 1423 C C . PHE A 1 183 ? -19.280 -2.944 27.733 1.00 92.88 183 PHE A C 1
ATOM 1425 O O . PHE A 1 183 ? -20.064 -2.494 28.564 1.00 92.88 183 PHE A O 1
ATOM 1432 N N . GLU A 1 184 ? -19.435 -4.167 27.212 1.00 91.75 184 GLU A N 1
ATOM 1433 C CA . GLU A 1 184 ? -20.517 -5.081 27.618 1.00 91.75 184 GLU A CA 1
ATOM 1434 C C . GLU A 1 184 ? -20.452 -5.433 29.112 1.00 91.75 184 GLU A C 1
ATOM 1436 O O . GLU A 1 184 ? -21.476 -5.421 29.795 1.00 91.75 184 GLU A O 1
ATOM 1441 N N . ILE A 1 185 ? -19.252 -5.677 29.650 1.00 93.88 185 ILE A N 1
ATOM 1442 C CA . ILE A 1 185 ? -19.065 -5.920 31.088 1.00 93.88 185 ILE A CA 1
ATOM 1443 C C . ILE A 1 185 ? -19.482 -4.686 31.899 1.00 93.88 185 ILE A C 1
ATOM 1445 O O . ILE A 1 185 ? -20.201 -4.819 32.891 1.00 93.88 185 ILE A O 1
ATOM 1449 N N . ILE A 1 186 ? -19.065 -3.484 31.483 1.00 93.31 186 ILE A N 1
ATOM 1450 C CA . ILE A 1 186 ? -19.463 -2.234 32.146 1.00 93.31 186 ILE A CA 1
ATOM 1451 C C . ILE A 1 186 ? -20.983 -2.079 32.098 1.00 93.31 186 ILE A C 1
ATOM 1453 O O . ILE A 1 186 ? -21.596 -1.806 33.131 1.00 93.31 186 ILE A O 1
ATOM 1457 N N . HIS A 1 187 ? -21.590 -2.309 30.933 1.00 92.56 187 HIS A N 1
ATOM 1458 C CA . HIS A 1 187 ? -23.035 -2.292 30.759 1.00 92.56 187 HIS A CA 1
ATOM 1459 C C . HIS A 1 187 ? -23.730 -3.229 31.746 1.00 92.56 187 HIS A C 1
ATOM 1461 O O . HIS A 1 187 ? -24.627 -2.796 32.466 1.00 92.56 187 HIS A O 1
ATOM 1467 N N . ASP A 1 188 ? -23.293 -4.481 31.849 1.00 93.62 188 ASP A N 1
ATOM 1468 C CA . ASP A 1 188 ? -23.891 -5.447 32.769 1.00 93.62 188 ASP A CA 1
ATOM 1469 C C . ASP A 1 188 ? -23.762 -5.050 34.242 1.00 93.62 188 ASP A C 1
ATOM 1471 O O . ASP A 1 188 ? -24.683 -5.304 35.026 1.00 93.62 188 ASP A O 1
ATOM 1475 N N . ILE A 1 189 ? -22.671 -4.374 34.612 1.00 94.00 189 ILE A N 1
ATOM 1476 C CA . ILE A 1 189 ? -22.481 -3.827 35.958 1.00 94.00 189 ILE A CA 1
ATOM 1477 C C . ILE A 1 189 ? -23.472 -2.688 36.221 1.00 94.00 189 ILE A C 1
ATOM 1479 O O . ILE A 1 189 ? -24.134 -2.687 37.260 1.00 94.00 189 ILE A O 1
ATOM 1483 N N . VAL A 1 190 ? -23.606 -1.724 35.303 1.00 93.75 190 VAL A N 1
ATOM 1484 C CA . VAL A 1 190 ? -24.348 -0.473 35.561 1.00 93.75 190 VAL A CA 1
ATOM 1485 C C . VAL A 1 190 ? -25.801 -0.479 35.085 1.00 93.75 190 VAL A C 1
ATOM 1487 O O . VAL A 1 190 ? -26.545 0.437 35.431 1.00 93.75 190 VAL A O 1
ATOM 1490 N N . ARG A 1 191 ? -26.250 -1.499 34.337 1.00 92.44 191 ARG A N 1
ATOM 1491 C CA . ARG A 1 191 ? -27.591 -1.539 33.712 1.00 92.44 191 ARG A CA 1
ATOM 1492 C C . ARG A 1 191 ? -28.746 -1.303 34.683 1.00 92.44 191 ARG A C 1
ATOM 1494 O O . ARG A 1 191 ? -29.766 -0.750 34.297 1.00 92.44 191 ARG A O 1
ATOM 1501 N N . HIS A 1 192 ? -28.588 -1.703 35.945 1.00 92.94 192 HIS A N 1
ATOM 1502 C CA . HIS A 1 192 ? -29.602 -1.523 36.986 1.00 92.94 192 HIS A CA 1
ATOM 1503 C C . HIS A 1 192 ? -29.832 -0.047 37.364 1.00 92.94 192 HIS A C 1
ATOM 1505 O O . HIS A 1 192 ? -30.853 0.274 37.965 1.00 92.94 192 HIS A O 1
ATOM 1511 N N . ALA A 1 193 ? -28.893 0.837 37.017 1.00 93.44 193 ALA A N 1
ATOM 1512 C CA . ALA A 1 193 ? -28.932 2.276 37.264 1.00 93.44 193 ALA A CA 1
ATOM 1513 C C . ALA A 1 193 ? -28.992 3.106 35.963 1.00 93.44 193 ALA A C 1
ATOM 1515 O O . ALA A 1 193 ? -28.912 4.336 36.018 1.00 93.44 193 ALA A O 1
ATOM 1516 N N . ALA A 1 194 ? -29.113 2.453 34.801 1.00 92.75 194 ALA A N 1
ATOM 1517 C CA . ALA A 1 194 ? -29.157 3.118 33.504 1.00 92.75 194 ALA A CA 1
ATOM 1518 C C . ALA A 1 194 ? -30.460 3.908 33.324 1.00 92.75 194 ALA A C 1
ATOM 1520 O O . ALA A 1 194 ? -31.559 3.364 33.430 1.00 92.75 194 ALA A O 1
ATOM 1521 N N . VAL A 1 195 ? -30.323 5.200 33.023 1.00 92.38 195 VAL A N 1
ATOM 1522 C CA . VAL A 1 195 ? -31.423 6.076 32.594 1.00 92.38 195 VAL A CA 1
ATOM 1523 C C . VAL A 1 195 ? -31.702 5.847 31.112 1.00 92.38 195 VAL A C 1
ATOM 1525 O O . VAL A 1 195 ? -32.854 5.709 30.708 1.00 92.38 195 VAL A O 1
ATOM 1528 N N . THR A 1 196 ? -30.640 5.770 30.310 1.00 92.19 196 THR A N 1
ATOM 1529 C CA . THR A 1 196 ? -30.679 5.359 28.906 1.00 92.19 196 THR A CA 1
ATOM 1530 C C . THR A 1 196 ? -29.471 4.473 28.608 1.00 92.19 196 THR A C 1
ATOM 1532 O O . THR A 1 196 ? -28.425 4.580 29.249 1.00 92.19 196 THR A O 1
ATOM 1535 N N . SER A 1 197 ? -29.629 3.554 27.661 1.00 89.75 197 SER A N 1
ATOM 1536 C CA . SER A 1 197 ? -28.554 2.672 27.214 1.00 89.75 197 SER A CA 1
ATOM 1537 C C . SER A 1 197 ? -28.731 2.382 25.733 1.00 89.75 197 SER A C 1
ATOM 1539 O O . SER A 1 197 ? -29.834 2.066 25.276 1.00 89.75 197 SER A O 1
ATOM 1541 N N . ASN A 1 198 ? -27.648 2.513 24.979 1.00 89.31 198 ASN A N 1
ATOM 1542 C CA . ASN A 1 198 ? -27.554 2.090 23.593 1.00 89.31 198 ASN A CA 1
ATOM 1543 C C . ASN A 1 198 ? -26.181 1.428 23.352 1.00 89.31 198 ASN A C 1
ATOM 1545 O O . ASN A 1 198 ? -25.306 1.490 24.214 1.00 89.31 198 ASN A O 1
ATOM 1549 N N . PRO A 1 199 ? -25.948 0.804 22.182 1.00 83.69 199 PRO A N 1
ATOM 1550 C CA . PRO A 1 199 ? -24.706 0.072 21.924 1.00 83.69 199 PRO A CA 1
ATOM 1551 C C . PRO A 1 199 ? -23.410 0.896 21.956 1.00 83.69 199 PRO A C 1
ATOM 1553 O O . PRO A 1 199 ? -22.348 0.309 21.790 1.00 83.69 199 PRO A O 1
ATOM 1556 N N . LYS A 1 200 ? -23.471 2.228 22.077 1.00 86.50 200 LYS A N 1
ATOM 1557 C CA . LYS A 1 200 ? -22.307 3.126 22.083 1.00 86.50 200 LYS A CA 1
ATOM 1558 C C . LYS A 1 200 ? -22.193 3.996 23.332 1.00 86.50 200 LYS A C 1
ATOM 1560 O O . LYS A 1 200 ? -21.130 4.567 23.554 1.00 86.50 200 LYS A O 1
ATOM 1565 N N . GLU A 1 201 ? -23.268 4.124 24.104 1.00 92.94 201 GLU A N 1
ATOM 1566 C CA . GLU A 1 201 ? -23.359 5.058 25.222 1.00 92.94 201 GLU A CA 1
ATOM 1567 C C . GLU A 1 201 ? -24.324 4.540 26.295 1.00 92.94 201 GLU A C 1
ATOM 1569 O O . GLU A 1 201 ? -25.397 4.009 25.988 1.00 92.94 201 GLU A O 1
ATOM 1574 N N . ILE A 1 202 ? -23.955 4.743 27.559 1.00 95.81 202 ILE A N 1
ATOM 1575 C CA . ILE A 1 202 ? -24.795 4.498 28.731 1.00 95.81 202 ILE A CA 1
ATOM 1576 C C . ILE A 1 202 ? -24.873 5.783 29.549 1.00 95.81 202 ILE A C 1
ATOM 1578 O O . ILE A 1 202 ? -23.848 6.360 29.917 1.00 95.81 202 ILE A O 1
ATOM 1582 N N . GLU A 1 203 ? -26.091 6.197 29.888 1.00 96.12 203 GLU A N 1
ATOM 1583 C CA . GLU A 1 203 ? -26.346 7.304 30.804 1.00 96.12 203 GLU A CA 1
ATOM 1584 C C . GLU A 1 203 ? -26.789 6.767 32.167 1.00 96.12 203 GLU A C 1
ATOM 1586 O O . GLU A 1 203 ? -27.765 6.020 32.265 1.00 96.12 203 GLU A O 1
ATOM 1591 N N . ILE A 1 204 ? -26.122 7.204 33.235 1.00 95.94 204 ILE A N 1
ATOM 1592 C CA . ILE A 1 204 ? -26.525 6.938 34.623 1.00 95.94 204 ILE A CA 1
ATOM 1593 C C . ILE A 1 204 ? -26.628 8.249 35.413 1.00 95.94 204 ILE A C 1
ATOM 1595 O O . ILE A 1 204 ? -26.130 9.300 34.997 1.00 95.94 204 ILE A O 1
ATOM 1599 N N . ARG A 1 205 ? -27.243 8.185 36.599 1.00 95.06 205 ARG A N 1
ATOM 1600 C CA . ARG A 1 205 ? -27.184 9.265 37.595 1.00 95.06 205 ARG A CA 1
ATOM 1601 C C . ARG A 1 205 ? -26.355 8.839 38.791 1.00 95.06 205 ARG A C 1
ATOM 1603 O O . ARG A 1 205 ? -26.533 7.744 39.314 1.00 95.06 205 ARG A O 1
ATOM 1610 N N . ASN A 1 206 ? -25.469 9.718 39.242 1.00 91.25 206 ASN A N 1
ATOM 1611 C CA . ASN A 1 206 ? -24.707 9.468 40.460 1.00 91.25 206 ASN A CA 1
ATOM 1612 C C . ASN A 1 206 ? -25.510 9.813 41.726 1.00 91.25 206 ASN A C 1
ATOM 1614 O O . ASN A 1 206 ? -26.627 10.328 41.661 1.00 91.25 206 ASN A O 1
ATOM 1618 N N . ALA A 1 207 ? -24.909 9.582 42.897 1.00 90.19 207 ALA A N 1
ATOM 1619 C CA . ALA A 1 207 ? -25.530 9.856 44.195 1.00 90.19 207 ALA A CA 1
ATOM 1620 C C . ALA A 1 207 ? -25.911 11.337 44.419 1.00 90.19 207 ALA A C 1
ATOM 1622 O O . ALA A 1 207 ? -26.785 11.624 45.230 1.00 90.19 207 ALA A O 1
ATOM 1623 N N . ALA A 1 208 ? -25.289 12.276 43.696 1.00 89.31 208 ALA A N 1
ATOM 1624 C CA . ALA A 1 208 ? -25.632 13.700 43.722 1.00 89.31 208 ALA A CA 1
ATOM 1625 C C . ALA A 1 208 ? -26.700 14.083 42.674 1.00 89.31 208 ALA A C 1
ATOM 1627 O O . ALA A 1 208 ? -26.979 15.265 42.483 1.00 89.31 208 ALA A O 1
ATOM 1628 N N . GLY A 1 209 ? -27.268 13.104 41.962 1.00 89.38 209 GLY A N 1
ATOM 1629 C CA . GLY A 1 209 ? -28.265 13.298 40.908 1.00 89.38 209 GLY A CA 1
ATOM 1630 C C . GLY A 1 209 ? -27.705 13.810 39.576 1.00 89.38 209 GLY A C 1
ATOM 1631 O O . GLY A 1 209 ? -28.491 14.048 38.653 1.00 89.38 209 GLY A O 1
ATOM 1632 N N . ARG A 1 210 ? -26.380 13.970 39.451 1.00 92.56 210 ARG A N 1
ATOM 1633 C CA . ARG A 1 210 ? -25.722 14.460 38.229 1.00 92.56 210 ARG A CA 1
ATOM 1634 C C . ARG A 1 210 ? -25.643 13.369 37.168 1.00 92.56 210 ARG A C 1
ATOM 1636 O O . ARG A 1 210 ? -25.558 12.183 37.493 1.00 92.56 210 ARG A O 1
ATOM 1643 N N . LYS A 1 211 ? -25.675 13.797 35.906 1.00 94.81 211 LYS A N 1
ATOM 1644 C CA . LYS A 1 211 ? -25.573 12.931 34.731 1.00 94.81 211 LYS A CA 1
ATOM 1645 C C . LYS A 1 211 ? -24.135 12.438 34.567 1.00 94.81 211 LYS A C 1
ATOM 1647 O O . LYS A 1 211 ? -23.193 13.227 34.629 1.00 94.81 211 LYS A O 1
ATOM 1652 N N . VAL A 1 212 ? -23.982 11.136 34.357 1.00 96.19 212 VAL A N 1
ATOM 1653 C CA . VAL A 1 212 ? -22.709 10.484 34.038 1.00 96.19 212 VAL A CA 1
ATOM 1654 C C . VAL A 1 212 ? -22.891 9.699 32.746 1.00 96.19 212 VAL A C 1
ATOM 1656 O O . VAL A 1 212 ? -23.865 8.961 32.602 1.00 96.19 212 VAL A O 1
ATOM 1659 N N . LEU A 1 213 ? -21.956 9.880 31.820 1.00 95.69 213 LEU A N 1
ATOM 1660 C CA . LEU A 1 213 ? -21.909 9.221 30.522 1.00 95.69 213 LEU A CA 1
ATOM 1661 C C . LEU A 1 213 ? -20.752 8.227 30.486 1.00 95.69 213 LEU A C 1
ATOM 1663 O O . LEU A 1 213 ? -19.654 8.542 30.947 1.00 95.69 213 LEU A O 1
ATOM 1667 N N . ILE A 1 214 ? -21.018 7.048 29.933 1.00 95.81 214 ILE A N 1
ATOM 1668 C CA . ILE A 1 214 ? -20.041 6.002 29.629 1.00 95.81 214 ILE A CA 1
ATOM 1669 C C . ILE A 1 214 ? -20.129 5.746 28.129 1.00 95.81 214 ILE A C 1
ATOM 1671 O O . ILE A 1 214 ? -21.175 5.308 27.657 1.00 95.81 214 ILE A O 1
ATOM 1675 N N . GLU A 1 215 ? -19.064 5.998 27.380 1.00 94.81 215 GLU A N 1
ATOM 1676 C CA . GLU A 1 215 ? -19.089 5.892 25.917 1.00 94.81 215 GLU A CA 1
ATOM 1677 C C . GLU A 1 215 ? -17.730 5.490 25.347 1.00 94.81 215 GLU A C 1
ATOM 1679 O O . GLU A 1 215 ? -16.692 5.665 25.989 1.00 94.81 215 GLU A O 1
ATOM 1684 N N . PHE A 1 216 ? -17.740 4.962 24.123 1.00 92.62 216 PHE A N 1
ATOM 1685 C CA . PHE A 1 216 ? -16.506 4.778 23.361 1.00 92.62 216 PHE A CA 1
ATOM 1686 C C . PHE A 1 216 ? -15.903 6.133 22.990 1.00 92.62 216 PHE A C 1
ATOM 1688 O O . PHE A 1 216 ? -16.622 7.038 22.559 1.00 92.62 216 PHE A O 1
ATOM 1695 N N . ALA A 1 217 ? -14.581 6.247 23.079 1.00 87.56 217 ALA A N 1
ATOM 1696 C CA . ALA A 1 217 ? -13.853 7.435 22.661 1.00 87.56 217 ALA A CA 1
ATOM 1697 C C . ALA A 1 217 ? -12.675 7.071 21.733 1.00 87.56 217 ALA A C 1
ATOM 1699 O O . ALA A 1 217 ? -12.282 5.910 21.650 1.00 87.56 217 ALA A O 1
ATOM 1700 N N . PRO A 1 218 ? -12.153 8.036 20.949 1.00 81.50 218 PRO A N 1
ATOM 1701 C CA . PRO A 1 218 ? -10.998 7.794 20.080 1.00 81.50 218 PRO A CA 1
ATOM 1702 C C . PRO A 1 218 ? -9.681 7.592 20.843 1.00 81.50 218 PRO A C 1
ATOM 1704 O O . PRO A 1 218 ? -8.755 7.016 20.283 1.00 81.50 218 PRO A O 1
ATOM 1707 N N . ASP A 1 219 ? -9.599 8.159 22.049 1.00 79.62 219 ASP A N 1
ATOM 1708 C CA . ASP A 1 219 ? -8.472 8.124 22.986 1.00 79.62 219 ASP A CA 1
ATOM 1709 C C . ASP A 1 219 ? -8.972 8.719 24.325 1.00 79.62 219 ASP A C 1
ATOM 1711 O O . ASP A 1 219 ? -9.323 9.911 24.355 1.00 79.62 219 ASP A O 1
ATOM 1715 N N . PRO A 1 220 ? -9.108 7.942 25.417 1.00 84.50 220 PRO A N 1
ATOM 1716 C CA . PRO A 1 220 ? -8.898 6.488 25.538 1.00 84.50 220 PRO A CA 1
ATOM 1717 C C . PRO A 1 220 ? -10.026 5.680 24.858 1.00 84.50 220 PRO A C 1
ATOM 1719 O O . PRO A 1 220 ? -11.035 6.265 24.461 1.00 84.50 220 PRO A O 1
ATOM 1722 N N . ASP A 1 221 ? -9.918 4.350 24.783 1.00 89.75 221 ASP A N 1
ATOM 1723 C CA . ASP A 1 221 ? -10.947 3.478 24.175 1.00 89.75 221 ASP A CA 1
ATOM 1724 C C . ASP A 1 221 ? -12.372 3.666 24.744 1.00 89.75 221 ASP A C 1
ATOM 1726 O O . ASP A 1 221 ? -13.363 3.677 24.003 1.00 89.75 221 ASP A O 1
ATOM 1730 N N . ILE A 1 222 ? -12.496 3.795 26.072 1.00 93.69 222 ILE A N 1
ATOM 1731 C CA . ILE A 1 222 ? -13.765 4.058 26.770 1.00 93.69 222 ILE A CA 1
ATOM 1732 C C . ILE A 1 222 ? -13.552 5.172 27.794 1.00 93.69 222 ILE A C 1
ATOM 1734 O O . ILE A 1 222 ? -12.603 5.150 28.585 1.00 93.69 222 ILE A O 1
ATOM 1738 N N . ILE A 1 223 ? -14.482 6.126 27.828 1.00 95.56 223 ILE A N 1
ATOM 1739 C CA . ILE A 1 223 ? -14.461 7.242 28.768 1.00 95.56 223 ILE A CA 1
ATOM 1740 C C . ILE A 1 223 ? -15.705 7.251 29.651 1.00 95.56 223 ILE A C 1
ATOM 1742 O O . ILE A 1 223 ? -16.823 7.017 29.192 1.00 95.56 223 ILE A O 1
ATOM 1746 N N . ILE A 1 224 ? -15.500 7.549 30.934 1.00 95.38 224 ILE A N 1
ATOM 1747 C CA . ILE A 1 224 ? -16.573 7.832 31.887 1.00 95.38 224 ILE A CA 1
ATOM 1748 C C . ILE A 1 224 ? -16.444 9.283 32.314 1.00 95.38 224 ILE A C 1
ATOM 1750 O O . ILE A 1 224 ? -15.437 9.673 32.914 1.00 95.38 224 ILE A O 1
ATOM 1754 N N . ARG A 1 225 ? -17.466 10.085 32.025 1.00 95.56 225 ARG A N 1
ATOM 1755 C CA . ARG A 1 225 ? -17.465 11.523 32.296 1.00 95.56 225 ARG A CA 1
ATOM 1756 C C . 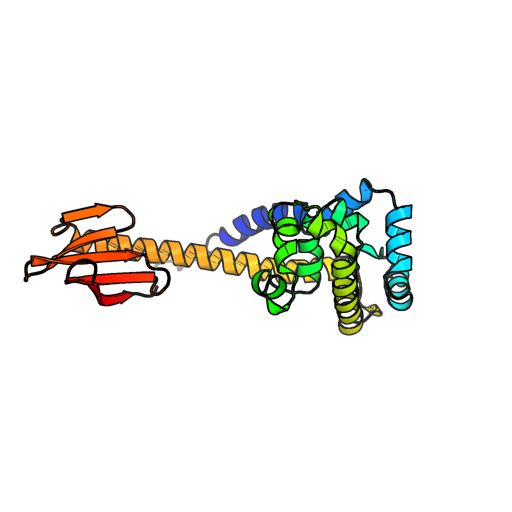ARG A 1 225 ? -18.734 11.970 33.000 1.00 95.56 225 ARG A C 1
ATOM 1758 O O . ARG A 1 225 ? -19.823 11.479 32.735 1.00 95.56 225 ARG A O 1
ATOM 1765 N N . GLU A 1 226 ? -18.581 12.919 33.907 1.00 95.56 226 GLU A N 1
ATOM 1766 C CA . GLU A 1 226 ? -19.670 13.522 34.669 1.00 95.56 226 GLU A CA 1
ATOM 1767 C C . GLU A 1 226 ? -19.959 14.927 34.156 1.00 95.56 226 GLU A C 1
ATOM 1769 O O . GLU A 1 226 ? -19.044 15.725 33.958 1.00 95.56 226 GLU A O 1
ATOM 1774 N N . GLU A 1 227 ? -21.237 15.242 33.971 1.00 94.31 227 GLU A N 1
ATOM 1775 C CA . GLU A 1 227 ? -21.680 16.584 33.618 1.00 94.31 227 GLU A CA 1
ATOM 1776 C C . GLU A 1 227 ? -21.677 17.482 34.867 1.00 94.31 227 GLU A C 1
ATOM 1778 O O . GLU A 1 227 ? -22.436 17.277 35.821 1.00 94.31 227 GLU A O 1
ATOM 1783 N N . MET A 1 228 ? -20.794 18.480 34.865 1.00 91.00 228 MET A N 1
ATOM 1784 C CA . MET A 1 228 ? -20.624 19.451 35.952 1.00 91.00 228 MET A CA 1
ATOM 1785 C C . MET A 1 228 ? -21.567 20.649 35.790 1.00 91.00 228 MET A C 1
ATOM 1787 O O . MET A 1 228 ? -22.080 21.187 36.769 1.00 91.00 228 MET A O 1
ATOM 1791 N N . ALA A 1 229 ? -21.779 21.064 34.544 1.00 86.00 229 ALA A N 1
ATOM 1792 C CA . ALA A 1 229 ? -22.733 22.076 34.105 1.00 86.00 229 ALA A CA 1
ATOM 1793 C C . ALA A 1 229 ? -23.157 21.726 32.672 1.00 86.00 229 ALA A C 1
ATOM 1795 O O . ALA A 1 229 ? -22.525 20.872 32.057 1.00 86.00 229 ALA A O 1
ATOM 1796 N N . LYS A 1 230 ? -24.191 22.384 32.136 1.00 86.44 230 LYS A N 1
ATOM 1797 C CA . LYS A 1 230 ? -24.689 22.100 30.783 1.00 86.44 230 LYS A CA 1
ATOM 1798 C C . LYS A 1 230 ? -23.542 22.097 29.761 1.00 86.44 230 LYS A C 1
ATOM 1800 O O . LYS A 1 230 ? -22.849 23.106 29.637 1.00 86.44 230 LYS A O 1
ATOM 1805 N N . ASP A 1 231 ? -23.362 20.969 29.074 1.00 84.31 231 ASP A N 1
ATOM 1806 C CA . ASP A 1 231 ? -22.309 20.726 28.070 1.00 84.31 231 ASP A CA 1
ATOM 1807 C C . ASP A 1 231 ? -20.859 20.844 28.599 1.00 84.31 231 ASP A C 1
ATOM 1809 O O . ASP A 1 231 ? -19.903 20.915 27.825 1.00 84.31 231 ASP A O 1
ATOM 1813 N N . ASN A 1 232 ? -20.670 20.838 29.923 1.00 91.75 232 ASN A N 1
ATOM 1814 C CA . ASN A 1 232 ? -19.368 20.878 30.583 1.00 91.75 232 ASN A CA 1
ATOM 1815 C C . ASN A 1 232 ? -19.124 19.577 31.352 1.00 91.75 232 ASN A C 1
ATOM 1817 O O . ASN A 1 232 ? -19.743 19.322 32.390 1.00 91.75 232 ASN A O 1
ATOM 1821 N N . PHE A 1 233 ? -18.185 18.778 30.854 1.00 92.44 233 PHE A N 1
ATOM 1822 C CA . PHE A 1 233 ? -17.914 17.438 31.350 1.00 92.44 233 PHE A CA 1
ATOM 1823 C C . PHE A 1 233 ? -16.556 17.347 32.038 1.00 92.44 233 PHE A C 1
ATOM 1825 O O . PHE A 1 233 ? -15.553 17.881 31.565 1.00 92.44 233 PHE A O 1
ATOM 1832 N N . ARG A 1 234 ? -16.516 16.595 33.136 1.00 93.00 234 ARG A N 1
ATOM 1833 C CA . ARG A 1 234 ? -15.292 16.180 33.812 1.00 93.00 234 ARG A CA 1
ATOM 1834 C C . ARG A 1 234 ? -15.044 14.700 33.551 1.00 93.00 234 ARG A C 1
ATOM 1836 O O . ARG A 1 234 ? -15.878 13.867 33.897 1.00 93.00 234 ARG A O 1
ATOM 1843 N N . ASN A 1 235 ? -13.871 14.369 33.023 1.00 92.94 235 ASN A N 1
ATOM 1844 C CA . ASN A 1 235 ? -13.443 12.980 32.867 1.00 92.94 235 ASN A CA 1
ATOM 1845 C C . ASN A 1 235 ? -13.171 12.373 34.251 1.00 92.94 235 ASN A C 1
ATOM 1847 O O . ASN A 1 235 ? -12.366 12.909 35.018 1.00 92.94 235 ASN A O 1
ATOM 1851 N N . ILE A 1 236 ? -13.865 11.283 34.579 1.00 93.69 236 ILE A N 1
ATOM 1852 C CA . ILE A 1 236 ? -13.702 10.547 35.839 1.00 93.69 236 ILE A CA 1
ATOM 1853 C C . ILE A 1 236 ? -12.772 9.356 35.623 1.00 93.69 236 ILE A C 1
ATOM 1855 O O . ILE A 1 236 ? -11.853 9.156 36.413 1.00 93.69 236 ILE A O 1
ATOM 1859 N N . ILE A 1 237 ? -13.014 8.570 34.570 1.00 93.88 237 ILE A N 1
ATOM 1860 C CA . ILE A 1 237 ? -12.244 7.360 34.266 1.00 93.88 237 ILE A CA 1
ATOM 1861 C C . ILE A 1 237 ? -11.930 7.325 32.774 1.00 93.88 237 ILE A C 1
ATOM 1863 O O . ILE A 1 237 ? -12.783 7.628 31.940 1.00 93.88 237 ILE A O 1
ATOM 1867 N N . ALA A 1 238 ? -10.696 6.935 32.478 1.00 93.00 238 ALA A N 1
ATOM 1868 C CA . ALA A 1 238 ? -10.191 6.606 31.158 1.00 93.00 238 ALA A CA 1
ATOM 1869 C C . ALA A 1 238 ? -9.816 5.118 31.151 1.00 93.00 238 ALA A C 1
ATOM 1871 O O . ALA A 1 238 ? -9.137 4.669 32.078 1.00 93.00 238 ALA A O 1
ATOM 1872 N N . ILE A 1 239 ? -10.277 4.361 30.157 1.00 91.81 239 ILE A N 1
ATOM 1873 C CA . ILE A 1 239 ? -10.001 2.926 30.023 1.00 91.81 239 ILE A CA 1
ATOM 1874 C C . ILE A 1 239 ? -9.376 2.681 28.654 1.00 91.81 239 ILE A C 1
ATOM 1876 O O . ILE A 1 239 ? -10.007 2.991 27.649 1.00 91.81 239 ILE A O 1
ATOM 1880 N N . GLU A 1 240 ? -8.182 2.092 28.653 1.00 91.25 240 GLU A N 1
ATOM 1881 C CA . GLU A 1 240 ? -7.436 1.644 27.471 1.00 91.25 240 GLU A CA 1
ATOM 1882 C C . GLU A 1 240 ? -7.359 0.110 27.491 1.00 91.25 240 GLU A C 1
ATOM 1884 O O . GLU A 1 240 ? -7.144 -0.466 28.569 1.00 91.25 240 GLU A O 1
ATOM 1889 N N . VAL A 1 241 ? -7.563 -0.548 26.345 1.00 82.81 241 VAL A N 1
ATOM 1890 C CA . VAL A 1 241 ? -7.693 -2.014 26.232 1.00 82.81 241 VAL A CA 1
ATOM 1891 C C . VAL A 1 241 ? -6.599 -2.639 25.369 1.00 82.81 241 VAL A C 1
ATOM 1893 O O . VAL A 1 241 ? -6.376 -2.205 24.220 1.00 82.81 241 VAL A O 1
#

Secondary structure (DSSP, 8-state):
-------PPP-HHHHHHHHHHHHHHHHHSHHHHHHHHHTS-HHHHHHHHHHHS-HHHHHHHHHTT--GGGT---HHHHHH-GGGHHHHHHHTT--HHHHTSSTTS-GGGHHHHHHS---HHHHHTHHHHHHHHHHHHHHHHHHH-GGG--HHHHHHHHHHHHHHHHHHHHHHHHHHHHHHHHHHHHHHHHGGGEEEEETTEEEEE-TTS-EEEEEE-SSSSEEEEEEEETTEEEEEEEE--

Sequence (241 aa):
MKESSINVPSPQLQIDFSFALAQIRSLYLQDALFATIETMDLAIVDRELNKHVPKKCLNALARHGLRGELLFPVPSVLAHNPRLLGYYRRLLGISQKEFFSTETGISPFRRMEDQGIISKSVQERLHELCRALIYASSELLEGIGVDRVSKELLDDLTLLTVGSQLKGGANVKIGAAGTFKVFEIIHDIVRHAAVTSNPKEIEIRNAAGRKVLIEFAPDPDIIIREEMAKDNFRNIIAIEV